Protein AF-A0A2V9L093-F1 (afdb_monomer_lite)

Sequence (331 aa):
MREWAIPETRMLVEPICGRSGERGWTVTWKGRGWFDSFAAYLELFHQALTAAEDAAMQVAPSVKYHLPTPKENFWKEDEYTFTTQALLEVWKRHRGEQVMPLEKDFSPTLAGSERAAEQAKILEWLGTVPRLVHRAAPGQVHVGLKIFNALFEDEFQLRMLDAVEAAPPGEERADFLAYANRLFDPAKQFEGKVGVAYGGPDLSGRNLAGLERFLALESDGREPGRARERLPVSATGDIHSGRIAAEYLVRGASSFQMHTIFQLPDSEFTMRAGNKTDKALHQILFHPQDGFLVWLLDLGERFGLKGAQNVAETAAWCRDQWDKIIEPLSQ

Radius of gyration: 19.97 Å; chains: 1; bounding box: 52×46×54 Å

Structure (mmCIF, N/CA/C/O backbone):
data_AF-A0A2V9L093-F1
#
_entry.id   AF-A0A2V9L093-F1
#
loop_
_atom_site.group_PDB
_atom_site.id
_atom_site.type_symbol
_atom_site.label_atom_id
_atom_site.label_alt_id
_atom_site.label_comp_id
_atom_site.label_asym_id
_atom_site.label_entity_id
_atom_site.label_seq_id
_atom_site.pdbx_PDB_ins_code
_atom_site.Cartn_x
_atom_site.Cartn_y
_atom_site.Cartn_z
_atom_site.occupancy
_atom_site.B_iso_or_equiv
_atom_site.auth_seq_id
_atom_site.auth_comp_id
_atom_site.auth_asym_id
_atom_site.auth_atom_id
_atom_site.pdbx_PDB_model_num
ATOM 1 N N . MET A 1 1 ? -19.726 11.541 9.833 1.00 40.72 1 MET A N 1
ATOM 2 C CA . MET A 1 1 ? -19.555 11.055 8.444 1.00 40.72 1 MET A CA 1
ATOM 3 C C . MET A 1 1 ? -20.313 11.876 7.388 1.00 40.72 1 MET A C 1
ATOM 5 O O . MET A 1 1 ? -19.858 11.878 6.256 1.00 40.72 1 MET A O 1
ATOM 9 N N . ARG A 1 2 ? -21.395 12.620 7.707 1.00 37.06 2 ARG A N 1
ATOM 10 C CA . ARG A 1 2 ? -22.189 13.370 6.699 1.00 37.06 2 ARG A CA 1
ATOM 11 C C . ARG A 1 2 ? -21.466 14.520 5.978 1.00 37.06 2 ARG A C 1
ATOM 13 O O . ARG A 1 2 ? -21.691 14.689 4.794 1.00 37.06 2 ARG A O 1
ATOM 20 N N . GLU A 1 3 ? -20.572 15.265 6.627 1.00 40.84 3 GLU A N 1
ATOM 21 C CA . GLU A 1 3 ? -19.832 16.364 5.957 1.00 40.84 3 GLU A CA 1
ATOM 22 C C . GLU A 1 3 ? -18.730 15.876 4.979 1.00 40.84 3 GLU A C 1
ATOM 24 O O . GLU A 1 3 ? -18.011 16.689 4.405 1.00 40.84 3 GLU A O 1
ATOM 29 N N . TRP A 1 4 ? -18.547 14.554 4.823 1.00 47.91 4 TRP A N 1
ATOM 30 C CA . TRP A 1 4 ? -17.331 13.953 4.245 1.00 47.91 4 TRP A CA 1
ATOM 31 C C . TRP A 1 4 ? -17.617 12.983 3.086 1.00 47.91 4 TRP A C 1
ATOM 33 O O . TRP A 1 4 ? -16.689 12.624 2.363 1.00 47.91 4 TRP A O 1
ATOM 43 N N . ALA A 1 5 ? -18.878 12.582 2.895 1.00 48.94 5 ALA A N 1
ATOM 44 C CA . ALA A 1 5 ? -19.343 11.795 1.757 1.00 48.94 5 ALA A CA 1
ATOM 45 C C . ALA A 1 5 ? -19.779 12.760 0.644 1.00 48.94 5 ALA A C 1
ATOM 47 O O . ALA A 1 5 ? -20.906 13.250 0.643 1.00 48.94 5 ALA A O 1
ATOM 48 N N . ILE A 1 6 ? -18.849 13.106 -0.249 1.00 51.12 6 ILE A N 1
ATOM 49 C CA . ILE A 1 6 ? -19.126 13.964 -1.408 1.00 51.12 6 ILE A CA 1
ATOM 50 C C . ILE A 1 6 ? -19.415 13.033 -2.597 1.00 51.12 6 ILE A C 1
ATOM 52 O O . ILE A 1 6 ? -18.504 12.300 -2.982 1.00 51.12 6 ILE A O 1
ATOM 56 N N . PRO A 1 7 ? -20.633 13.041 -3.178 1.00 47.97 7 PRO A N 1
ATOM 57 C CA . PRO A 1 7 ? -20.994 12.168 -4.303 1.00 47.97 7 PRO A CA 1
ATOM 58 C C . PRO A 1 7 ? -20.141 12.405 -5.554 1.00 47.97 7 PRO A C 1
ATOM 60 O O . PRO A 1 7 ? -19.910 11.501 -6.351 1.00 47.97 7 PRO A O 1
ATOM 63 N N . GLU A 1 8 ? -19.650 13.632 -5.733 1.00 50.69 8 GLU A N 1
ATOM 64 C CA . GLU A 1 8 ? -18.809 14.012 -6.865 1.00 50.69 8 GLU A CA 1
ATOM 65 C C . GLU A 1 8 ? -17.354 13.587 -6.639 1.00 50.69 8 GLU A C 1
ATOM 67 O O . GLU A 1 8 ? -16.470 14.405 -6.362 1.00 50.69 8 GLU A O 1
ATOM 72 N N . THR A 1 9 ? -17.079 12.293 -6.783 1.00 56.44 9 THR A N 1
ATOM 73 C CA . THR A 1 9 ? -15.704 11.802 -6.862 1.00 56.44 9 THR A CA 1
ATOM 74 C C . THR A 1 9 ? -15.145 12.091 -8.251 1.00 56.44 9 THR A C 1
ATOM 76 O O . THR A 1 9 ? -15.273 11.281 -9.167 1.00 56.44 9 THR A O 1
ATOM 79 N N . ARG A 1 10 ? -14.517 13.257 -8.432 1.00 65.62 10 ARG A N 1
ATOM 80 C CA . ARG A 1 10 ? -13.789 13.575 -9.668 1.00 65.62 10 ARG A CA 1
ATOM 81 C C . ARG A 1 10 ? -12.307 13.286 -9.479 1.00 65.62 10 ARG A C 1
ATOM 83 O O . ARG A 1 10 ? -11.641 13.929 -8.667 1.00 65.62 10 ARG A O 1
ATOM 90 N N . MET A 1 11 ? -11.801 12.311 -10.227 1.00 76.69 11 MET A N 1
ATOM 91 C CA . MET A 1 11 ? -10.369 12.082 -10.392 1.00 76.69 11 MET A CA 1
ATOM 92 C C . MET A 1 11 ? -9.874 12.914 -11.572 1.00 76.69 11 MET A C 1
ATOM 94 O O . MET A 1 11 ? -10.411 12.817 -12.674 1.00 76.69 11 MET A O 1
ATOM 98 N N . LEU A 1 12 ? -8.864 13.743 -11.331 1.00 85.31 12 LEU A N 1
ATOM 99 C CA . LEU A 1 12 ? -8.138 14.460 -12.366 1.00 85.31 12 LEU A CA 1
ATOM 100 C C . LEU A 1 12 ? -6.755 13.836 -12.500 1.00 85.31 12 LEU A C 1
ATOM 102 O O . LEU A 1 12 ? -5.960 13.877 -11.565 1.00 85.31 12 LEU A O 1
ATOM 106 N N . VAL A 1 13 ? -6.482 13.263 -13.664 1.00 90.25 13 VAL A N 1
ATOM 107 C CA . VAL A 1 13 ? -5.155 12.765 -14.022 1.00 90.25 13 VAL A CA 1
ATOM 108 C C . VAL A 1 13 ? -4.403 13.924 -14.660 1.00 90.25 13 VAL A C 1
ATOM 110 O O . VAL A 1 13 ? -4.832 14.435 -15.693 1.00 90.25 13 VAL A O 1
ATOM 113 N N . GLU A 1 14 ? -3.324 14.371 -14.028 1.00 92.12 14 GLU A N 1
ATOM 114 C CA . GLU A 1 14 ? -2.562 15.539 -14.471 1.00 92.12 14 GLU A CA 1
ATOM 115 C C . GLU A 1 14 ? -1.050 15.273 -14.429 1.00 92.12 14 GLU A C 1
ATOM 117 O O . GLU A 1 14 ? -0.578 14.541 -13.548 1.00 92.12 14 GLU A O 1
ATOM 122 N N . PRO A 1 15 ? -0.273 15.853 -15.362 1.00 93.69 15 PRO A N 1
ATOM 123 C CA . PRO A 1 15 ? 1.177 15.836 -15.274 1.00 93.69 15 PRO A CA 1
ATOM 124 C C . PRO A 1 15 ? 1.653 16.540 -14.001 1.00 93.69 15 PRO A C 1
ATOM 126 O O . PRO A 1 15 ? 1.097 17.558 -13.589 1.00 93.69 15 PRO A O 1
ATOM 129 N N . ILE A 1 16 ? 2.727 16.030 -13.411 1.00 93.75 16 ILE A N 1
ATOM 130 C CA . ILE A 1 16 ? 3.420 16.646 -12.280 1.00 93.75 16 ILE A CA 1
ATOM 131 C C . ILE A 1 16 ? 4.928 16.587 -12.520 1.00 93.75 16 ILE A C 1
ATOM 133 O O . ILE A 1 16 ? 5.419 15.714 -13.233 1.00 93.75 16 ILE A O 1
ATOM 137 N N . CYS A 1 17 ? 5.661 17.538 -11.951 1.00 94.31 17 CYS A N 1
ATOM 138 C CA . CYS A 1 17 ? 7.117 17.542 -11.948 1.00 94.31 17 CYS A CA 1
ATOM 139 C C . CYS A 1 17 ? 7.586 17.388 -10.502 1.00 94.31 17 CYS A C 1
ATOM 141 O O . CYS A 1 17 ? 7.146 18.157 -9.644 1.00 94.31 17 CYS A O 1
ATOM 143 N N . GLY A 1 18 ? 8.422 16.387 -10.237 1.00 91.12 18 GLY A N 1
ATOM 144 C CA . GLY A 1 18 ? 9.059 16.212 -8.939 1.00 91.12 18 GLY A CA 1
ATOM 145 C C . GLY A 1 18 ? 10.125 17.276 -8.685 1.00 91.12 18 GLY A C 1
ATOM 146 O O . GLY A 1 18 ? 10.555 17.997 -9.590 1.00 91.12 18 GLY A O 1
ATOM 147 N N . ARG A 1 19 ? 10.609 17.352 -7.446 1.00 90.31 19 ARG A N 1
ATOM 148 C CA . ARG A 1 19 ? 11.675 18.284 -7.036 1.00 90.31 19 ARG A CA 1
ATOM 149 C C . ARG A 1 19 ? 12.996 18.037 -7.765 1.00 90.31 19 ARG A C 1
ATOM 151 O O . ARG A 1 19 ? 13.775 18.969 -7.930 1.00 90.31 19 ARG A O 1
ATOM 158 N N . SER A 1 20 ? 13.231 16.804 -8.214 1.00 89.06 20 SER A N 1
ATOM 159 C CA . SER A 1 20 ? 14.382 16.413 -9.038 1.00 89.06 20 SER A CA 1
ATOM 160 C C . SER A 1 20 ? 14.289 16.892 -10.495 1.00 89.06 20 SER A C 1
ATOM 162 O O . SER A 1 20 ? 15.254 16.756 -11.242 1.00 89.06 20 SER A O 1
ATOM 164 N N . GLY A 1 21 ? 13.141 17.433 -10.920 1.00 92.38 21 GLY A N 1
ATOM 165 C CA . GLY A 1 21 ? 12.847 17.740 -12.322 1.00 92.38 21 GLY A CA 1
ATOM 166 C C . GLY A 1 21 ? 12.269 16.558 -13.109 1.00 92.38 21 GLY A C 1
ATOM 167 O O . GLY A 1 21 ? 11.930 16.714 -14.284 1.00 92.38 21 GLY A O 1
ATOM 168 N N . GLU A 1 22 ? 12.130 15.387 -12.482 1.00 93.69 22 GLU A N 1
ATOM 169 C CA . GLU A 1 22 ? 11.504 14.223 -13.102 1.00 93.69 22 GLU A CA 1
ATOM 170 C C . GLU A 1 22 ? 10.020 14.486 -13.374 1.00 93.69 22 GLU A C 1
ATOM 172 O O . GLU A 1 22 ? 9.266 14.934 -12.506 1.00 93.69 22 GLU A O 1
ATOM 177 N N . ARG A 1 23 ? 9.590 14.208 -14.605 1.00 94.69 23 ARG A N 1
ATOM 178 C CA . ARG A 1 23 ? 8.191 14.341 -15.011 1.00 94.69 23 ARG A CA 1
ATOM 179 C C . ARG A 1 23 ? 7.458 13.041 -14.728 1.00 94.69 23 ARG A C 1
ATOM 181 O O . ARG A 1 23 ? 7.928 11.976 -15.100 1.00 94.69 23 ARG A O 1
ATOM 188 N N . GLY A 1 24 ? 6.261 13.149 -14.172 1.00 94.81 24 GLY A N 1
ATOM 189 C CA . GLY A 1 24 ? 5.371 12.015 -13.981 1.00 94.81 24 GLY A CA 1
ATOM 190 C C . GLY A 1 24 ? 3.913 12.438 -14.001 1.00 94.81 24 GLY A C 1
ATOM 191 O O . GLY A 1 24 ? 3.549 13.487 -14.539 1.00 94.81 24 GLY A O 1
ATOM 192 N N . TRP A 1 25 ? 3.074 11.614 -13.385 1.00 95.19 25 TRP A N 1
ATOM 193 C CA . TRP A 1 25 ? 1.634 11.819 -13.336 1.00 95.19 25 TRP A CA 1
ATOM 194 C C . TRP A 1 25 ? 1.130 11.737 -11.900 1.00 95.19 25 TRP A C 1
ATOM 196 O O . TRP A 1 25 ? 1.600 10.944 -11.087 1.00 95.19 25 TRP A O 1
ATOM 206 N N . THR A 1 26 ? 0.114 12.529 -11.586 1.00 92.62 26 THR A N 1
ATOM 207 C CA . THR A 1 26 ? -0.640 12.401 -10.342 1.00 92.62 26 THR A CA 1
ATOM 208 C C . THR A 1 26 ? -2.121 12.299 -10.659 1.00 92.62 26 THR A C 1
ATOM 210 O O . THR A 1 26 ? -2.612 12.860 -11.635 1.00 92.62 26 THR A O 1
ATOM 213 N N . VAL A 1 27 ? -2.851 11.583 -9.809 1.00 88.44 27 VAL A N 1
ATOM 214 C CA . VAL A 1 27 ? -4.312 11.647 -9.813 1.00 88.44 27 VAL A CA 1
ATOM 215 C C . VAL A 1 27 ? -4.737 12.548 -8.668 1.00 88.44 27 VAL A C 1
ATOM 217 O O . VAL A 1 27 ? -4.791 12.096 -7.527 1.00 88.44 27 VAL A O 1
ATOM 220 N N . THR A 1 28 ? -5.006 13.816 -8.939 1.00 78.56 28 THR A N 1
ATOM 221 C CA . THR A 1 28 ? -5.588 14.712 -7.940 1.00 78.56 28 THR A CA 1
ATOM 222 C C . THR A 1 28 ? -7.062 14.366 -7.773 1.00 78.56 28 THR A C 1
ATOM 224 O O . THR A 1 28 ? -7.771 14.109 -8.747 1.00 78.56 28 THR A O 1
ATOM 227 N N . TRP A 1 29 ? -7.526 14.298 -6.528 1.00 71.12 29 TRP A N 1
ATOM 228 C CA . TRP A 1 29 ? -8.843 13.758 -6.236 1.00 71.12 29 TRP A CA 1
ATOM 229 C C . TRP A 1 29 ? -9.697 14.675 -5.367 1.00 71.12 29 TRP A C 1
ATOM 231 O O . TRP A 1 29 ? -9.214 15.248 -4.389 1.00 71.12 29 TRP A O 1
ATOM 241 N N . LYS A 1 30 ? -10.984 14.770 -5.718 1.00 63.81 30 LYS A N 1
ATOM 242 C CA . LYS A 1 30 ? -12.036 15.417 -4.931 1.00 63.81 30 LYS A CA 1
ATOM 243 C C . LYS A 1 30 ? -12.877 14.357 -4.215 1.00 63.81 30 LYS A C 1
ATOM 245 O O . LYS A 1 30 ? -13.448 13.493 -4.870 1.00 63.81 30 LYS A O 1
ATOM 250 N N . GLY A 1 31 ? -12.975 14.454 -2.887 1.00 56.12 31 GLY A N 1
ATOM 251 C CA . GLY A 1 31 ? -13.710 13.506 -2.032 1.00 56.12 31 GLY A CA 1
ATOM 252 C C . GLY A 1 31 ? -12.804 12.691 -1.095 1.00 56.12 31 GLY A C 1
ATOM 253 O O . GLY A 1 31 ? -11.588 12.880 -1.073 1.00 56.12 31 GLY A O 1
ATOM 254 N N . ARG A 1 32 ? -13.394 11.812 -0.268 1.00 57.69 32 ARG A N 1
ATOM 255 C CA . ARG A 1 32 ? -12.675 10.805 0.548 1.00 57.69 32 ARG A CA 1
ATOM 256 C C . ARG A 1 32 ? -13.253 9.406 0.293 1.00 57.69 32 ARG A C 1
ATOM 258 O O . ARG A 1 32 ? -14.461 9.268 0.243 1.00 57.69 32 ARG A O 1
ATOM 265 N N . GLY A 1 33 ? -12.362 8.421 0.083 1.00 66.00 33 GLY A N 1
ATOM 266 C CA . GLY A 1 33 ? -12.571 7.145 -0.651 1.00 66.00 33 GLY A CA 1
ATOM 267 C C . GLY A 1 33 ? -13.965 6.848 -1.240 1.00 66.00 33 GLY A C 1
ATOM 268 O O . GLY A 1 33 ? -14.400 7.387 -2.256 1.00 66.00 33 GLY A O 1
ATOM 269 N N . TRP A 1 34 ? -14.617 5.902 -0.588 1.00 79.19 34 TRP A N 1
ATOM 270 C CA . TRP A 1 34 ? -15.973 5.465 -0.858 1.00 79.19 34 TRP A CA 1
ATOM 271 C C . TRP A 1 34 ? -16.984 6.493 -0.334 1.00 79.19 34 TRP A C 1
ATOM 273 O O . TRP A 1 34 ? -16.882 6.913 0.820 1.00 79.19 34 TRP A O 1
ATOM 283 N N . PHE A 1 35 ? -17.948 6.897 -1.166 1.00 75.25 35 PHE A N 1
ATOM 284 C CA . PHE A 1 35 ? -18.972 7.884 -0.792 1.00 75.25 35 PHE A CA 1
ATOM 285 C C . PHE A 1 35 ? -20.345 7.268 -0.486 1.00 75.25 35 PHE A C 1
ATOM 287 O O . PHE A 1 35 ? -21.199 7.956 0.074 1.00 75.25 35 PHE A O 1
ATOM 294 N N . ASP A 1 36 ? -20.571 6.006 -0.858 1.00 84.50 36 ASP A N 1
ATOM 295 C CA . ASP A 1 36 ? -21.849 5.320 -0.659 1.00 84.50 36 ASP A CA 1
ATOM 296 C C . ASP A 1 36 ? -21.950 4.719 0.762 1.00 84.50 36 ASP A C 1
ATOM 298 O O . ASP A 1 36 ? -21.060 4.838 1.609 1.00 84.50 36 ASP A O 1
ATOM 302 N N . SER A 1 37 ? -23.065 4.057 1.043 1.00 91.56 37 SER A N 1
ATOM 303 C CA . SER A 1 37 ? -23.323 3.309 2.263 1.00 91.56 37 SER A CA 1
ATOM 304 C C . SER A 1 37 ? -22.353 2.140 2.453 1.00 91.56 37 SER A C 1
ATOM 306 O O . SER A 1 37 ? -21.786 1.590 1.507 1.00 91.56 37 SER A O 1
ATOM 308 N N . PHE A 1 38 ? -22.206 1.704 3.704 1.00 93.56 38 PHE A N 1
ATOM 309 C CA . PHE A 1 38 ? -21.439 0.500 4.016 1.00 93.56 38 PHE A CA 1
ATOM 310 C C . PHE A 1 38 ? -22.060 -0.761 3.393 1.00 93.56 38 PHE A C 1
ATOM 312 O O . PHE A 1 38 ? -21.331 -1.617 2.912 1.00 93.56 38 PHE A O 1
ATOM 319 N N . ALA A 1 39 ? -23.393 -0.849 3.312 1.00 96.62 39 ALA A N 1
ATOM 320 C CA . ALA A 1 39 ? -24.072 -1.961 2.642 1.00 96.62 39 ALA A CA 1
ATOM 321 C C . ALA A 1 39 ? -23.696 -2.055 1.153 1.00 96.62 39 ALA A C 1
ATOM 323 O O . ALA A 1 39 ? -23.402 -3.140 0.663 1.00 96.62 39 ALA A O 1
ATOM 324 N N . ALA A 1 40 ? -23.625 -0.917 0.457 1.00 96.25 40 ALA A N 1
ATOM 325 C CA . ALA A 1 40 ? -23.157 -0.879 -0.925 1.00 96.25 40 ALA A CA 1
ATOM 326 C C . ALA A 1 40 ? -21.667 -1.263 -1.046 1.00 96.25 40 ALA A C 1
ATOM 328 O O . ALA A 1 40 ? -21.274 -1.876 -2.033 1.00 96.25 40 ALA A O 1
ATOM 329 N N . TYR A 1 41 ? -20.837 -0.963 -0.038 1.00 96.38 41 TYR A N 1
ATOM 330 C CA . TYR A 1 41 ? -19.439 -1.415 -0.012 1.00 96.38 41 TYR A CA 1
ATOM 331 C C . TYR A 1 41 ? -19.318 -2.934 0.178 1.00 96.38 41 TYR A C 1
ATOM 333 O O . TYR A 1 41 ? -18.485 -3.566 -0.463 1.00 96.38 41 TYR A O 1
ATOM 341 N N . LEU A 1 42 ? -20.161 -3.533 1.028 1.00 98.38 42 LEU A N 1
ATOM 342 C CA . LEU A 1 42 ? -20.234 -4.990 1.188 1.00 98.38 42 LEU A CA 1
ATOM 343 C C 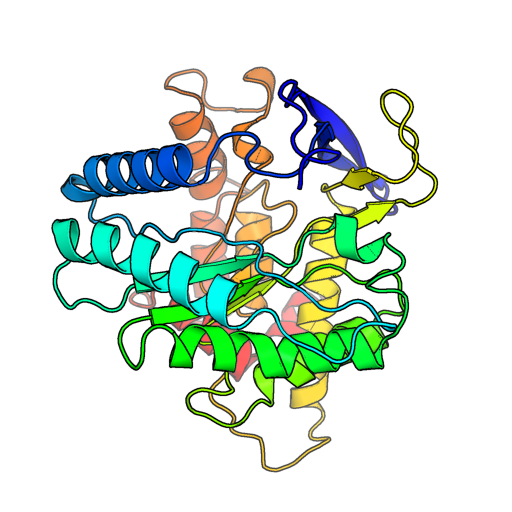. LEU A 1 42 ? -20.662 -5.675 -0.115 1.00 98.38 42 LEU A C 1
ATOM 345 O O . LEU A 1 42 ? -20.103 -6.708 -0.472 1.00 98.38 42 LEU A O 1
ATOM 349 N N . GLU A 1 43 ? -21.603 -5.074 -0.843 1.00 98.38 43 GLU A N 1
ATOM 350 C CA . GLU A 1 43 ? -22.016 -5.551 -2.164 1.00 98.38 43 GLU A CA 1
ATOM 351 C C . GLU A 1 43 ? -20.886 -5.423 -3.196 1.00 98.38 43 GLU A C 1
ATOM 353 O O . GLU A 1 43 ? -20.606 -6.372 -3.923 1.00 98.38 43 GLU A O 1
ATOM 358 N N . LEU A 1 44 ? -20.159 -4.301 -3.217 1.00 97.44 44 LEU A N 1
ATOM 359 C CA . LEU A 1 44 ? -18.960 -4.167 -4.049 1.00 97.44 44 LEU A CA 1
ATOM 360 C C . LEU A 1 44 ? -17.923 -5.248 -3.714 1.00 97.44 44 LEU A C 1
ATOM 362 O O . LEU A 1 44 ? -17.317 -5.821 -4.618 1.00 97.44 44 LEU A O 1
ATOM 366 N N . PHE A 1 45 ? -17.714 -5.540 -2.429 1.00 98.12 45 PHE A N 1
ATOM 367 C CA . PHE A 1 45 ? -16.781 -6.579 -2.003 1.00 98.12 45 PHE A CA 1
ATOM 368 C C . PHE A 1 45 ? -17.234 -7.976 -2.454 1.00 98.12 45 PHE A C 1
ATOM 370 O O . PHE A 1 45 ? -16.419 -8.733 -2.978 1.00 98.12 45 PHE A O 1
ATOM 377 N N . HIS A 1 46 ? -18.528 -8.287 -2.342 1.00 98.44 46 HIS A N 1
ATOM 378 C CA . HIS A 1 46 ? -19.130 -9.508 -2.888 1.00 98.44 46 HIS A CA 1
ATOM 379 C C . HIS A 1 46 ? -18.901 -9.637 -4.405 1.00 98.44 46 HIS A C 1
ATOM 381 O O . HIS A 1 46 ? -18.427 -10.671 -4.886 1.00 98.44 46 HIS A O 1
ATOM 387 N N . GLN A 1 47 ? -19.169 -8.572 -5.164 1.00 98.31 47 GLN A N 1
ATOM 388 C CA . GLN A 1 47 ? -18.969 -8.551 -6.616 1.00 98.31 47 GLN A CA 1
ATOM 389 C C . GLN A 1 47 ? -17.494 -8.710 -6.997 1.00 98.31 47 GLN A C 1
ATOM 391 O O . GLN A 1 47 ? -17.172 -9.455 -7.922 1.00 98.31 47 GLN A O 1
ATOM 396 N N . ALA A 1 48 ? -16.591 -8.053 -6.266 1.00 97.50 48 ALA A N 1
ATOM 397 C CA . ALA A 1 48 ? -15.154 -8.167 -6.482 1.00 97.50 48 ALA A CA 1
ATOM 398 C C . ALA A 1 48 ? -14.645 -9.590 -6.212 1.00 97.50 48 ALA A C 1
ATOM 400 O O . ALA A 1 48 ? -13.856 -10.107 -7.000 1.00 97.50 48 ALA A O 1
ATOM 401 N N . LEU A 1 49 ? -15.112 -10.237 -5.137 1.00 97.94 49 LEU A N 1
ATOM 402 C CA . LEU A 1 49 ? -14.782 -11.633 -4.843 1.00 97.94 49 LEU A CA 1
ATOM 403 C C . LEU A 1 49 ? -15.283 -12.566 -5.944 1.00 97.94 49 LEU A C 1
ATOM 405 O O . LEU A 1 49 ? -14.496 -13.366 -6.438 1.00 97.94 49 LEU A O 1
ATOM 409 N N . THR A 1 50 ? -16.535 -12.399 -6.378 1.00 97.62 50 THR A N 1
ATOM 410 C CA . THR A 1 50 ? -17.137 -13.183 -7.469 1.00 97.62 50 THR A CA 1
ATOM 411 C C . THR A 1 50 ? -16.319 -13.062 -8.757 1.00 97.62 50 THR A C 1
ATOM 413 O O . THR A 1 50 ? -15.956 -14.063 -9.365 1.00 97.62 50 THR A O 1
ATOM 416 N N . ALA A 1 51 ? -15.955 -11.838 -9.153 1.00 96.12 51 ALA A N 1
ATOM 417 C CA . ALA A 1 51 ? -15.157 -11.596 -10.356 1.00 96.12 51 ALA A CA 1
ATOM 418 C C . ALA A 1 51 ? -13.722 -12.155 -10.266 1.00 96.12 51 ALA A C 1
ATOM 420 O O . ALA A 1 51 ? -13.069 -12.357 -11.288 1.00 96.12 51 ALA A O 1
ATOM 421 N N . ALA A 1 52 ? -13.219 -12.384 -9.052 1.00 95.75 52 ALA A N 1
ATOM 422 C CA . ALA A 1 52 ? -11.872 -12.868 -8.783 1.00 95.75 52 ALA A CA 1
ATOM 423 C C . ALA A 1 52 ? -11.774 -14.400 -8.646 1.00 95.75 52 ALA A C 1
ATOM 425 O O . ALA A 1 52 ? -10.665 -14.919 -8.493 1.00 95.75 52 ALA A O 1
ATOM 426 N N . GLU A 1 53 ? -12.895 -15.131 -8.662 1.00 92.00 53 GLU A N 1
ATOM 427 C CA . GLU A 1 53 ? -12.921 -16.585 -8.449 1.00 92.00 53 GLU A CA 1
ATOM 428 C C . GLU A 1 53 ? -12.159 -17.348 -9.533 1.00 92.00 53 GLU A C 1
ATOM 430 O O . GLU A 1 53 ? -11.204 -18.054 -9.205 1.00 92.00 53 GLU A O 1
ATOM 435 N N . ASP A 1 54 ? -12.511 -17.139 -10.805 1.00 92.12 54 ASP A N 1
ATOM 436 C CA . ASP A 1 54 ? -11.921 -17.858 -11.945 1.00 92.12 54 ASP A CA 1
ATOM 437 C C . ASP A 1 54 ? -10.412 -17.616 -12.087 1.00 92.12 54 ASP A C 1
ATOM 439 O O . ASP A 1 54 ? -9.665 -18.485 -12.537 1.00 92.12 54 ASP A O 1
ATOM 443 N N . ALA A 1 55 ? -9.952 -16.431 -11.681 1.00 91.44 55 ALA A N 1
ATOM 444 C CA . ALA A 1 55 ? -8.547 -16.041 -11.734 1.00 91.44 55 ALA A CA 1
ATOM 445 C C . ALA A 1 55 ? -7.758 -16.430 -10.471 1.00 91.44 55 ALA A C 1
ATOM 447 O O . ALA A 1 55 ? -6.569 -16.123 -10.393 1.00 91.44 55 ALA A O 1
ATOM 448 N N . ALA A 1 56 ? -8.409 -17.039 -9.469 1.00 90.12 56 ALA A N 1
ATOM 449 C CA . ALA A 1 56 ? -7.849 -17.261 -8.133 1.00 90.12 56 ALA A CA 1
ATOM 450 C C . ALA A 1 56 ? -7.182 -15.994 -7.550 1.00 90.12 56 ALA A C 1
ATOM 452 O O . ALA A 1 56 ? -6.162 -16.059 -6.863 1.00 90.12 56 ALA A O 1
ATOM 453 N N . MET A 1 57 ? -7.748 -14.821 -7.849 1.00 93.06 57 MET A N 1
ATOM 454 C CA . MET A 1 57 ? -7.166 -13.537 -7.476 1.00 93.06 57 MET A CA 1
ATOM 455 C C . MET A 1 57 ? -7.528 -13.192 -6.028 1.00 93.06 57 MET A C 1
ATOM 457 O O . MET A 1 57 ? -8.687 -13.275 -5.607 1.00 93.06 57 MET A O 1
ATOM 461 N N . GLN A 1 58 ? -6.523 -12.780 -5.255 1.00 92.94 58 GLN A N 1
ATOM 462 C CA . GLN A 1 58 ? -6.723 -12.301 -3.893 1.00 92.94 58 GLN A CA 1
ATOM 463 C C . GLN A 1 58 ? -7.433 -10.941 -3.916 1.00 92.94 58 GLN A C 1
ATOM 465 O O . GLN A 1 58 ? -7.019 -10.026 -4.626 1.00 92.94 58 GLN A O 1
ATOM 470 N N . VAL A 1 59 ? -8.472 -10.789 -3.094 1.00 96.56 59 VAL A N 1
ATOM 471 C CA . VAL A 1 59 ? -9.179 -9.518 -2.888 1.00 96.56 59 VAL A CA 1
ATOM 472 C C . VAL A 1 59 ? -9.111 -9.177 -1.405 1.00 96.56 59 VAL A C 1
ATOM 474 O O . VAL A 1 59 ? -9.390 -10.033 -0.568 1.00 96.56 59 VAL A O 1
ATOM 477 N N . ALA A 1 60 ? -8.743 -7.938 -1.083 1.00 96.81 60 ALA A N 1
ATOM 478 C CA . ALA A 1 60 ? -8.714 -7.425 0.282 1.00 96.81 60 ALA A CA 1
ATOM 479 C C . ALA A 1 60 ? -9.561 -6.142 0.368 1.00 96.81 60 ALA A C 1
ATOM 481 O O . ALA A 1 60 ? -9.338 -5.223 -0.427 1.00 96.81 60 ALA A O 1
ATOM 482 N N . PRO A 1 61 ? -10.521 -6.035 1.304 1.00 97.25 61 PRO A N 1
ATOM 483 C CA . PRO A 1 61 ? -11.207 -4.782 1.563 1.00 97.25 61 PRO A CA 1
ATOM 484 C C . PRO A 1 61 ? -10.257 -3.799 2.260 1.00 97.25 61 PRO A C 1
ATOM 486 O O . PRO A 1 61 ? -9.528 -4.167 3.182 1.00 97.25 61 PRO A O 1
ATOM 489 N N . SER A 1 62 ? -10.301 -2.532 1.843 1.00 95.44 62 SER A N 1
ATOM 490 C CA . SER A 1 62 ? -9.572 -1.431 2.483 1.00 95.44 62 SER A CA 1
ATOM 491 C C . SER A 1 62 ? -10.519 -0.594 3.352 1.00 95.44 62 SER A C 1
ATOM 493 O O . SER A 1 62 ? -11.557 -0.133 2.877 1.00 95.44 62 SER A O 1
ATOM 495 N N . VAL A 1 63 ? -10.210 -0.426 4.640 1.00 95.31 63 VAL A N 1
ATOM 496 C CA . VAL A 1 63 ? -11.139 0.110 5.649 1.00 95.31 63 VAL A CA 1
ATOM 497 C C . VAL A 1 63 ? -10.531 1.284 6.412 1.00 95.31 63 VAL A C 1
ATOM 499 O O . VAL A 1 63 ? -9.376 1.258 6.842 1.00 95.31 63 VAL A O 1
ATOM 502 N N . LYS A 1 64 ? -11.343 2.323 6.639 1.00 92.31 64 LYS A N 1
ATOM 503 C CA . LYS A 1 64 ? -11.007 3.478 7.485 1.00 92.31 64 LYS A CA 1
ATOM 504 C C . LYS A 1 64 ? -11.802 3.438 8.782 1.00 92.31 64 LYS A C 1
ATOM 506 O O . LYS A 1 64 ? -12.835 4.090 8.889 1.00 92.31 64 LYS A O 1
ATOM 511 N N . TYR A 1 65 ? -11.293 2.698 9.757 1.00 92.62 65 TYR A N 1
ATOM 512 C CA . TYR A 1 65 ? -11.862 2.677 11.101 1.00 92.62 65 TYR A CA 1
ATOM 513 C C . TYR A 1 65 ? -11.662 4.003 11.842 1.00 92.62 65 TYR A C 1
ATOM 515 O O . TYR A 1 65 ? -10.764 4.797 11.532 1.00 92.62 65 TYR A O 1
ATOM 523 N N . HIS A 1 66 ? -12.465 4.199 12.884 1.00 92.06 66 HIS A N 1
ATOM 524 C CA . HIS A 1 66 ? -12.292 5.243 13.878 1.00 92.06 66 HIS A CA 1
ATOM 525 C C . HIS A 1 66 ? -10.851 5.340 14.399 1.00 92.06 66 HIS A C 1
ATOM 527 O O . HIS A 1 66 ? -10.307 4.394 14.968 1.00 92.06 66 HIS A O 1
ATOM 533 N N . LEU A 1 67 ? -10.281 6.538 14.294 1.00 92.75 67 LEU A N 1
ATOM 534 C CA . LEU A 1 67 ? -9.033 6.925 14.944 1.00 92.75 67 LEU A CA 1
ATOM 535 C C . LEU A 1 67 ? -9.313 8.091 15.901 1.00 92.75 67 LEU A C 1
ATOM 537 O O . LEU A 1 67 ? -9.786 9.129 15.411 1.00 92.75 67 LEU A O 1
ATOM 541 N N . PRO A 1 68 ? -9.028 7.949 17.211 1.00 89.88 68 PRO A N 1
ATOM 542 C CA . PRO A 1 68 ? -9.254 9.017 18.175 1.00 89.88 68 PRO A CA 1
ATOM 543 C C . PRO A 1 68 ? -8.353 10.212 17.875 1.00 89.88 68 PRO A C 1
ATOM 545 O O . PRO A 1 68 ? -7.162 10.055 17.607 1.00 89.88 68 PRO A O 1
ATOM 548 N N . THR A 1 69 ? -8.913 11.415 17.932 1.00 87.88 69 THR A N 1
ATOM 549 C CA . THR A 1 69 ? -8.149 12.668 17.933 1.00 87.88 69 THR A CA 1
ATOM 550 C C . THR A 1 69 ? -7.279 12.778 19.194 1.00 87.88 69 THR A C 1
ATOM 552 O O . THR A 1 69 ? -7.527 12.069 20.171 1.00 87.88 69 THR A O 1
ATOM 555 N N . PRO A 1 70 ? -6.299 13.698 19.248 1.00 85.06 70 PRO A N 1
ATOM 556 C CA . PRO A 1 70 ? -5.541 13.953 20.476 1.00 85.06 70 PRO A CA 1
ATOM 557 C C . PRO A 1 70 ? -6.396 14.280 21.709 1.00 85.06 70 PRO A C 1
ATOM 559 O O . PRO A 1 70 ? -5.999 13.999 22.835 1.00 85.06 70 PRO A O 1
ATOM 562 N N . LYS A 1 71 ? -7.600 14.828 21.499 1.00 86.38 71 LYS A N 1
ATOM 563 C CA . LYS A 1 71 ? -8.551 15.179 22.565 1.00 86.38 71 LYS A CA 1
ATOM 564 C C . LYS A 1 71 ? -9.490 14.029 22.948 1.00 86.38 71 LYS A C 1
ATOM 566 O O . LYS A 1 71 ? -10.189 14.134 23.951 1.00 86.38 71 LYS A O 1
ATOM 571 N N . GLU A 1 72 ? -9.546 12.962 22.153 1.00 88.31 72 GLU A N 1
ATOM 572 C CA . GLU A 1 72 ? -10.368 11.783 22.424 1.00 88.31 72 GLU A CA 1
ATOM 573 C C . GLU A 1 72 ? -9.541 10.728 23.169 1.00 88.31 72 GLU A C 1
ATOM 575 O O . GLU A 1 72 ? -8.440 10.356 22.759 1.00 88.31 72 GLU A O 1
ATOM 580 N N . ASN A 1 73 ? -10.099 10.219 24.265 1.00 87.69 73 ASN A N 1
ATOM 581 C CA . ASN A 1 73 ? -9.491 9.196 25.117 1.00 87.69 73 ASN A CA 1
ATOM 582 C C . ASN A 1 73 ? -10.188 7.828 25.006 1.00 87.69 73 ASN A C 1
ATOM 584 O O . ASN A 1 73 ? -9.962 6.962 25.848 1.00 87.69 73 ASN A O 1
ATOM 588 N N . PHE A 1 74 ? -11.046 7.634 24.001 1.00 92.50 74 PHE A N 1
ATOM 589 C CA . PHE A 1 74 ? -11.796 6.397 23.798 1.00 92.50 74 PHE A CA 1
ATOM 590 C C . PHE A 1 74 ? -11.678 5.893 22.358 1.00 92.50 74 PHE A C 1
ATOM 592 O O . PHE A 1 74 ? -11.477 6.661 21.415 1.00 92.50 74 PHE A O 1
ATOM 599 N N . TRP A 1 75 ? -11.860 4.585 22.193 1.00 95.62 75 TRP A N 1
ATOM 600 C CA . TRP A 1 75 ? -11.939 3.911 20.903 1.00 95.62 75 TRP A CA 1
ATOM 601 C C . TRP A 1 75 ? -13.379 3.468 20.648 1.00 95.62 75 TRP A C 1
ATOM 603 O O . TRP A 1 75 ? -14.060 2.996 21.554 1.00 95.62 75 TRP A O 1
ATOM 613 N N . LYS A 1 76 ? -13.864 3.608 19.411 1.00 96.19 76 LYS A N 1
ATOM 614 C CA . LYS A 1 76 ? -15.169 3.067 19.008 1.00 96.19 76 LYS A CA 1
ATOM 615 C C . LYS A 1 76 ? -15.048 1.584 18.669 1.00 96.19 76 LYS A C 1
ATOM 617 O O . LYS A 1 76 ? -15.148 1.212 17.508 1.00 96.19 76 LYS A O 1
ATOM 622 N N . GLU A 1 77 ? -14.784 0.748 19.664 1.00 97.38 77 GLU A N 1
ATOM 623 C CA . GLU A 1 77 ? -14.531 -0.691 19.471 1.00 97.38 77 GLU A CA 1
ATOM 624 C C . GLU A 1 77 ? -15.699 -1.421 18.781 1.00 97.38 77 GLU A C 1
ATOM 626 O O . GLU A 1 77 ? -15.475 -2.298 17.945 1.00 97.38 77 GLU A O 1
ATOM 631 N N . ASP A 1 78 ? -16.939 -0.986 19.021 1.00 97.75 78 ASP A N 1
ATOM 632 C CA . ASP A 1 78 ? -18.124 -1.506 18.326 1.00 97.75 78 ASP A CA 1
ATOM 633 C C . ASP A 1 78 ? -18.052 -1.291 16.805 1.00 97.75 78 ASP A C 1
ATOM 635 O O . ASP A 1 78 ? -18.493 -2.143 16.038 1.00 97.75 78 ASP A O 1
ATOM 639 N N . GLU A 1 79 ? -17.457 -0.183 16.345 1.00 97.00 79 GLU A N 1
ATOM 640 C CA . GLU A 1 79 ? -17.258 0.092 14.916 1.00 97.00 79 GLU A CA 1
ATOM 641 C C . GLU A 1 79 ? -16.265 -0.902 14.299 1.00 97.00 79 GLU A C 1
ATOM 643 O O . GLU A 1 79 ? -16.487 -1.382 13.185 1.00 97.00 79 GLU A O 1
ATOM 648 N N . TYR A 1 80 ? -15.200 -1.248 15.032 1.00 98.19 80 TYR A N 1
ATOM 649 C CA . TYR A 1 80 ? -14.225 -2.258 14.611 1.00 98.19 80 TYR A CA 1
ATOM 650 C C . TYR A 1 80 ? -14.871 -3.637 14.521 1.00 98.19 80 TYR A C 1
ATOM 652 O O . TYR A 1 80 ? -14.725 -4.314 13.501 1.00 98.19 80 TYR A O 1
ATOM 660 N N . THR A 1 81 ? -15.628 -4.013 15.553 1.00 98.56 81 THR A N 1
ATOM 661 C CA . THR A 1 81 ? -16.340 -5.293 15.630 1.00 98.56 81 THR A CA 1
ATOM 662 C C . THR A 1 81 ? -17.346 -5.427 14.495 1.00 98.56 81 THR A C 1
ATOM 664 O O . THR A 1 81 ? -17.230 -6.329 13.668 1.00 98.56 81 THR A O 1
ATOM 667 N N . PHE A 1 82 ? -18.275 -4.475 14.392 1.00 98.50 82 PHE A N 1
ATOM 668 C CA . PHE A 1 82 ? -19.336 -4.490 13.391 1.00 98.50 82 PHE A CA 1
ATOM 669 C C . PHE A 1 82 ? -18.789 -4.533 11.959 1.00 98.50 82 PHE A C 1
ATOM 671 O O . PHE A 1 82 ? -19.211 -5.363 11.155 1.00 98.50 82 PHE A O 1
ATOM 678 N N . THR A 1 83 ? -17.828 -3.662 11.638 1.00 98.38 83 THR A N 1
ATOM 679 C CA . THR A 1 83 ? -17.302 -3.542 10.270 1.00 98.38 83 THR A CA 1
ATOM 680 C C . THR A 1 83 ? -16.526 -4.791 9.856 1.00 98.38 83 THR A C 1
ATOM 682 O O . THR A 1 83 ? -16.728 -5.307 8.757 1.00 98.38 83 THR A O 1
ATOM 685 N N . THR A 1 84 ? -15.660 -5.300 10.736 1.00 98.62 84 THR A N 1
ATOM 686 C CA . THR A 1 84 ? -14.809 -6.463 10.438 1.00 98.62 84 THR A CA 1
ATOM 687 C C . THR A 1 84 ? -15.640 -7.735 10.314 1.00 98.62 84 THR A C 1
ATOM 689 O O . THR A 1 84 ? -15.452 -8.488 9.363 1.00 98.62 84 THR A O 1
ATOM 692 N N . GLN A 1 85 ? -16.603 -7.949 11.218 1.00 98.69 85 GLN A N 1
ATOM 693 C CA . GLN A 1 85 ? -17.490 -9.111 11.158 1.00 98.69 85 GLN A CA 1
ATOM 694 C C . GLN A 1 85 ? -18.373 -9.081 9.910 1.00 98.69 85 GLN A C 1
ATOM 696 O O . GLN A 1 85 ? -18.489 -10.090 9.226 1.00 98.69 85 GLN A O 1
ATOM 701 N N . ALA A 1 86 ? -18.930 -7.923 9.543 1.00 98.75 86 ALA A N 1
ATOM 702 C CA . ALA A 1 86 ? -19.743 -7.811 8.334 1.00 98.75 86 ALA A CA 1
ATOM 703 C C . ALA A 1 86 ? -18.949 -8.119 7.049 1.00 98.75 86 ALA A C 1
ATOM 705 O O . ALA A 1 86 ? -19.470 -8.780 6.152 1.00 98.75 86 ALA A O 1
ATOM 706 N N . LEU A 1 87 ? -17.687 -7.680 6.962 1.00 98.75 87 LEU A N 1
ATOM 707 C CA . LEU A 1 87 ? -16.794 -8.038 5.852 1.00 98.75 87 LEU A CA 1
ATOM 708 C C . LEU A 1 87 ? -16.462 -9.535 5.855 1.00 98.75 87 LEU A C 1
ATOM 710 O O . LEU A 1 87 ? -16.520 -10.177 4.806 1.00 98.75 87 LEU A O 1
ATOM 714 N N . LEU A 1 88 ? -16.169 -10.100 7.028 1.00 98.62 88 LEU A N 1
ATOM 715 C CA . LEU A 1 88 ? -15.860 -11.519 7.178 1.00 98.62 88 LEU A CA 1
ATOM 716 C C . LEU A 1 88 ? -17.037 -12.413 6.759 1.00 98.62 88 LEU A C 1
ATOM 718 O O . LEU A 1 88 ? -16.826 -13.430 6.106 1.00 98.62 88 LEU A O 1
ATOM 722 N N . GLU A 1 89 ? -18.274 -12.021 7.062 1.00 98.62 89 GLU A N 1
ATOM 723 C CA . GLU A 1 89 ? -19.469 -12.752 6.623 1.00 98.62 89 GLU A CA 1
ATOM 724 C C . GLU A 1 89 ? -19.609 -12.799 5.097 1.00 98.62 89 GLU A C 1
ATOM 726 O O . GLU A 1 89 ? -20.058 -13.804 4.547 1.00 98.62 89 GLU A O 1
ATOM 731 N N . VAL A 1 90 ? -19.209 -11.739 4.388 1.00 98.62 90 VAL A N 1
ATOM 732 C CA . VAL A 1 90 ? -19.144 -11.762 2.919 1.00 98.62 90 VAL A CA 1
ATOM 733 C C . VAL A 1 90 ? -18.019 -12.691 2.464 1.00 98.62 90 VAL A C 1
ATOM 735 O O . VAL A 1 90 ? -18.246 -13.559 1.625 1.00 98.62 90 VAL A O 1
ATOM 738 N N . TRP A 1 91 ? -16.829 -12.564 3.053 1.00 98.50 91 TRP A N 1
ATOM 739 C CA . TRP A 1 91 ? -15.664 -13.384 2.720 1.00 98.50 91 TRP A CA 1
ATOM 740 C C . TRP A 1 91 ? -15.933 -14.889 2.857 1.00 98.50 91 TRP A C 1
ATOM 742 O O . TRP A 1 91 ? -15.660 -15.653 1.927 1.00 98.50 91 TRP A O 1
ATOM 752 N N . LYS A 1 92 ? -16.544 -15.314 3.968 1.00 98.06 92 LYS A N 1
ATOM 753 C CA . LYS A 1 92 ? -16.858 -16.723 4.248 1.00 98.06 92 LYS A CA 1
ATOM 754 C C . LYS A 1 92 ? -17.752 -17.367 3.194 1.00 98.06 92 LYS A C 1
ATOM 756 O O . LYS A 1 92 ? -17.600 -18.553 2.914 1.00 98.06 92 LYS A O 1
ATOM 761 N N . ARG A 1 93 ? -18.636 -16.596 2.553 1.00 97.56 93 ARG A N 1
ATOM 762 C CA . ARG A 1 93 ? -19.499 -17.101 1.469 1.00 97.56 93 ARG A CA 1
ATOM 763 C C . ARG A 1 93 ? -18.707 -17.518 0.230 1.00 97.56 93 ARG A C 1
ATOM 765 O O . ARG A 1 93 ? -19.143 -18.425 -0.466 1.00 97.56 93 ARG A O 1
ATOM 772 N N . HIS A 1 94 ? -17.562 -16.883 -0.025 1.00 97.25 94 HIS A N 1
ATOM 773 C CA . HIS A 1 94 ? -16.720 -17.154 -1.198 1.00 97.25 94 HIS A CA 1
ATOM 774 C C . HIS A 1 94 ? -15.51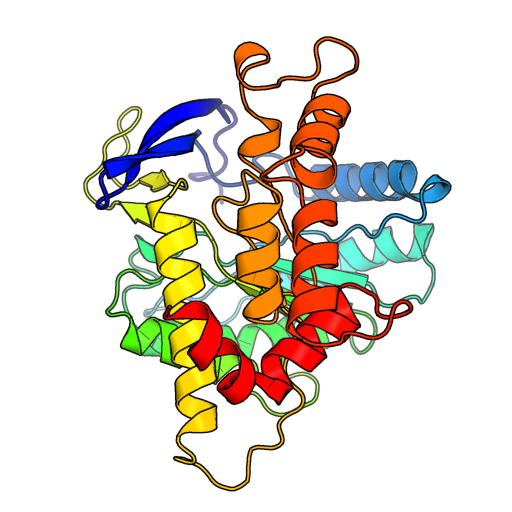9 -18.048 -0.887 1.00 97.25 94 HIS A C 1
ATOM 776 O O . HIS A 1 94 ? -15.073 -18.817 -1.734 1.00 97.25 94 HIS A O 1
ATOM 782 N N . ARG A 1 95 ? -14.941 -17.915 0.311 1.00 96.12 95 ARG A N 1
ATOM 783 C CA . ARG A 1 95 ? -13.635 -18.500 0.655 1.00 96.12 95 ARG A CA 1
ATOM 784 C C . ARG A 1 95 ? -13.682 -19.418 1.882 1.00 96.12 95 ARG A C 1
ATOM 786 O O . ARG A 1 95 ? -12.651 -19.975 2.257 1.00 96.12 95 ARG A O 1
ATOM 793 N N . GLY A 1 96 ? -14.859 -19.627 2.478 1.00 94.88 96 GLY A N 1
ATOM 794 C CA . GLY A 1 96 ? -15.036 -20.472 3.660 1.00 94.88 96 GLY A CA 1
ATOM 795 C C . GLY A 1 96 ? -14.212 -19.973 4.848 1.00 94.88 96 GLY A C 1
ATOM 796 O O . GLY A 1 96 ? -14.154 -18.776 5.108 1.00 94.88 96 GLY A O 1
ATOM 797 N N . GLU A 1 97 ? -13.538 -20.891 5.539 1.00 95.69 97 GLU A N 1
ATOM 798 C CA . GLU A 1 97 ? -12.719 -20.597 6.727 1.00 95.69 97 GLU A CA 1
ATOM 799 C C . GLU A 1 97 ? -11.294 -20.106 6.400 1.00 95.69 97 GLU A C 1
ATOM 801 O O . GLU A 1 97 ? -10.439 -20.050 7.281 1.00 95.69 97 GLU A O 1
ATOM 806 N N . GLN A 1 98 ? -10.997 -19.767 5.139 1.00 96.69 98 GLN A N 1
ATOM 807 C CA . GLN A 1 98 ? -9.722 -19.125 4.812 1.00 96.69 98 GLN A CA 1
ATOM 808 C C . GLN A 1 98 ? -9.606 -17.778 5.533 1.00 96.69 98 GLN A C 1
ATOM 810 O O . GLN A 1 98 ? -10.593 -17.056 5.672 1.00 96.69 98 GLN A O 1
ATOM 815 N N . VAL A 1 99 ? -8.394 -17.409 5.946 1.00 97.56 99 VAL A N 1
ATOM 816 C CA . VAL A 1 99 ? -8.144 -16.131 6.622 1.00 97.56 99 VAL A CA 1
ATOM 817 C C . VAL A 1 99 ? -8.351 -14.972 5.641 1.00 97.56 99 VAL A C 1
ATOM 819 O O . VAL A 1 99 ? -7.787 -14.966 4.545 1.00 97.56 99 VAL A O 1
ATOM 822 N N . MET A 1 100 ? -9.164 -13.985 6.022 1.00 98.31 100 MET A N 1
ATOM 823 C CA . MET A 1 100 ? -9.449 -12.815 5.190 1.00 98.31 100 MET A CA 1
ATOM 824 C C . MET A 1 100 ? -8.312 -11.790 5.304 1.00 98.31 100 MET A C 1
ATOM 826 O O . MET A 1 100 ? -8.086 -11.278 6.403 1.00 98.31 100 MET A O 1
ATOM 830 N N . PRO A 1 101 ? -7.621 -11.399 4.217 1.00 97.81 101 PRO A N 1
ATOM 831 C CA . PRO A 1 101 ? -6.761 -10.226 4.286 1.00 97.81 101 PRO A CA 1
ATOM 832 C C . PRO A 1 101 ? -7.626 -8.973 4.398 1.00 97.81 101 PRO A C 1
ATOM 834 O O . PRO A 1 101 ? -8.627 -8.844 3.698 1.00 97.81 101 PRO A O 1
ATOM 837 N N . LEU A 1 102 ? -7.226 -8.027 5.234 1.00 98.38 102 LEU A N 1
ATOM 838 C CA . LEU A 1 102 ? -7.893 -6.744 5.399 1.00 98.38 102 LEU A CA 1
ATOM 839 C C . LEU A 1 102 ? -6.844 -5.641 5.425 1.00 98.38 102 LEU A C 1
ATOM 841 O O . LEU A 1 102 ? -5.898 -5.697 6.202 1.00 98.38 102 LEU A O 1
ATOM 845 N N . GLU A 1 103 ? -7.014 -4.610 4.605 1.00 98.25 103 GLU A N 1
ATOM 846 C CA . GLU A 1 103 ? -6.154 -3.433 4.665 1.00 98.25 103 GLU A CA 1
ATOM 847 C C . GLU A 1 103 ? -6.815 -2.366 5.535 1.00 98.25 103 GLU A C 1
ATOM 849 O O . GLU A 1 103 ? -7.911 -1.888 5.250 1.00 98.25 103 GLU A O 1
ATOM 854 N N . LYS A 1 104 ? -6.133 -1.924 6.585 1.00 96.81 104 LYS A N 1
ATOM 855 C CA . LYS A 1 104 ? -6.502 -0.703 7.284 1.00 96.81 104 LYS A CA 1
ATOM 856 C C . LYS A 1 104 ? -5.809 0.484 6.616 1.00 96.81 104 LYS A C 1
ATOM 858 O O . LYS A 1 104 ? -4.586 0.624 6.681 1.00 96.81 104 LYS A O 1
ATOM 863 N N . ASP A 1 105 ? -6.596 1.404 6.061 1.00 94.19 105 ASP A N 1
ATOM 864 C CA . ASP A 1 105 ? -6.101 2.606 5.382 1.00 94.19 105 ASP A CA 1
ATOM 865 C C . ASP A 1 105 ? -5.883 3.766 6.368 1.00 94.19 105 ASP A C 1
ATOM 867 O O . ASP A 1 105 ? -6.821 4.324 6.954 1.00 94.19 105 ASP A O 1
ATOM 871 N N . PHE A 1 106 ? -4.629 4.176 6.576 1.00 91.81 106 PHE A N 1
ATOM 872 C CA . PHE A 1 106 ? -4.339 5.514 7.078 1.00 91.81 106 PHE A CA 1
ATOM 873 C C . PHE A 1 106 ? -4.315 6.500 5.902 1.00 91.81 106 PHE A C 1
ATOM 875 O O . PH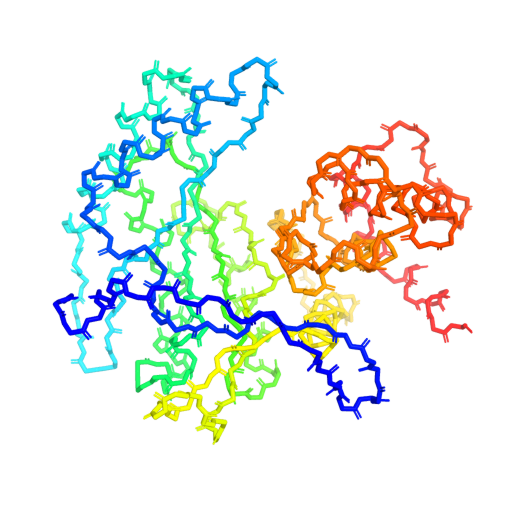E A 1 106 ? -3.307 6.693 5.226 1.00 91.81 106 PHE A O 1
ATOM 882 N N . SER A 1 107 ? -5.463 7.149 5.693 1.00 80.44 107 SER A N 1
ATOM 883 C CA . SER A 1 107 ? -5.692 8.156 4.651 1.00 80.44 107 SER A CA 1
ATOM 884 C C . SER A 1 107 ? -4.593 9.233 4.605 1.00 80.44 107 SER A C 1
ATOM 886 O O . SER A 1 107 ? -4.242 9.771 5.653 1.00 80.44 107 SER A O 1
ATOM 888 N N . PRO A 1 108 ? -4.158 9.698 3.420 1.00 63.19 108 PRO A N 1
ATOM 889 C CA . PRO A 1 108 ? -3.144 10.754 3.306 1.00 63.19 108 PRO A CA 1
ATOM 890 C C . PRO A 1 108 ? -3.654 12.098 3.845 1.00 63.19 108 PRO A C 1
ATOM 892 O O . PRO A 1 108 ? -2.920 12.901 4.400 1.00 63.19 108 PRO A O 1
ATOM 895 N N . THR A 1 109 ? -4.965 12.319 3.783 1.00 62.81 109 THR A N 1
ATOM 896 C CA . THR A 1 109 ? -5.643 13.474 4.381 1.00 62.81 109 THR A CA 1
ATOM 897 C C . THR A 1 109 ? -5.721 13.429 5.914 1.00 62.81 109 THR A C 1
ATOM 899 O O . THR A 1 109 ? -6.258 14.363 6.506 1.00 62.81 109 THR A O 1
ATOM 902 N N . LEU A 1 110 ? -5.279 12.342 6.568 1.00 67.12 110 LEU A N 1
ATOM 903 C CA . LEU A 1 110 ? -4.990 12.368 8.007 1.00 67.12 110 LEU A CA 1
ATOM 904 C C . LEU A 1 110 ? -3.715 13.163 8.268 1.00 67.12 110 LEU A C 1
ATOM 906 O O . LEU A 1 110 ? -3.718 13.940 9.216 1.00 67.12 110 LEU A O 1
ATOM 910 N N . ALA A 1 111 ? -2.696 13.029 7.408 1.00 63.94 111 ALA A N 1
ATOM 911 C CA . ALA A 1 111 ? -1.402 13.698 7.546 1.00 63.94 111 ALA A CA 1
ATOM 912 C C . ALA A 1 111 ? -1.547 15.220 7.668 1.00 63.94 111 ALA A C 1
ATOM 914 O O . ALA A 1 111 ? -0.886 15.840 8.488 1.00 63.94 111 ALA A O 1
ATOM 915 N N . GLY A 1 112 ? -2.459 15.805 6.888 1.00 62.22 112 GLY A N 1
ATOM 916 C CA . GLY A 1 112 ? -2.783 17.232 6.930 1.00 62.22 112 GLY A CA 1
ATOM 917 C C . GLY A 1 112 ? -3.907 17.636 7.881 1.00 62.22 112 GLY A C 1
ATOM 918 O O . GLY A 1 112 ? -4.406 18.751 7.773 1.00 62.22 112 GLY A O 1
ATOM 919 N N . SER A 1 113 ? -4.381 16.739 8.747 1.00 72.75 113 SER A N 1
ATOM 920 C CA . SER A 1 113 ? -5.470 17.034 9.686 1.00 72.75 113 SER A CA 1
ATOM 921 C C . SER A 1 113 ? -4.948 17.246 11.101 1.00 72.75 113 SER A C 1
ATOM 923 O O . SER A 1 113 ? -3.954 16.639 11.489 1.00 72.75 113 SER A O 1
ATOM 925 N N . GLU A 1 114 ? -5.697 17.990 11.920 1.00 72.75 114 GLU A N 1
ATOM 926 C CA . GLU A 1 114 ? -5.404 18.155 13.355 1.00 72.75 114 GLU A CA 1
ATOM 927 C C . GLU A 1 114 ? -5.268 16.818 14.101 1.00 72.75 114 GLU A C 1
ATOM 929 O O . GLU A 1 114 ? -4.609 16.741 15.133 1.00 72.75 114 GLU A O 1
ATOM 934 N N . ARG A 1 115 ? -5.857 15.733 13.577 1.00 70.12 115 ARG A N 1
ATOM 935 C CA . ARG A 1 115 ? -5.754 14.406 14.192 1.00 70.12 115 ARG A CA 1
ATOM 936 C C . ARG A 1 115 ? -4.319 13.887 14.219 1.00 70.12 115 ARG A C 1
ATOM 938 O O . ARG A 1 115 ? -3.949 13.230 15.181 1.00 70.12 115 ARG A O 1
ATOM 945 N N . ALA A 1 116 ? -3.541 14.155 13.171 1.00 71.94 116 ALA A N 1
ATOM 946 C CA . ALA A 1 116 ? -2.159 13.693 13.039 1.00 71.94 116 ALA A CA 1
ATOM 947 C C . ALA A 1 116 ? -1.143 14.777 13.441 1.00 71.94 116 ALA A C 1
ATOM 949 O O . ALA A 1 116 ? 0.022 14.691 13.070 1.00 71.94 116 ALA A O 1
ATOM 950 N N . ALA A 1 117 ? -1.573 15.797 14.193 1.00 79.00 117 ALA A N 1
ATOM 951 C CA . ALA A 1 117 ? -0.690 16.858 14.673 1.00 79.00 117 ALA A CA 1
ATOM 952 C C . ALA A 1 117 ? 0.254 16.395 15.799 1.00 79.00 117 ALA A C 1
ATOM 954 O O . ALA A 1 117 ? 1.211 17.093 16.120 1.00 79.00 117 ALA A O 1
ATOM 955 N N . GLU A 1 118 ? 0.011 15.220 16.389 1.00 86.56 118 GLU A N 1
ATOM 956 C CA . GLU A 1 118 ? 0.789 14.706 17.513 1.00 86.56 118 GLU A CA 1
ATOM 957 C C . GLU A 1 118 ? 1.408 13.344 17.195 1.00 86.56 118 GLU A C 1
ATOM 959 O O . GLU A 1 118 ? 0.712 12.341 17.011 1.00 86.56 118 GLU A O 1
ATOM 964 N N . GLN A 1 119 ? 2.742 13.300 17.201 1.00 92.44 119 GLN A N 1
ATOM 965 C CA . GLN A 1 119 ? 3.527 12.090 16.954 1.00 92.44 119 GLN A CA 1
ATOM 966 C C . GLN A 1 119 ? 3.124 10.925 17.872 1.00 92.44 119 GLN A C 1
ATOM 968 O O . GLN A 1 119 ? 2.968 9.798 17.407 1.00 92.44 119 GLN A O 1
ATOM 973 N N . ALA A 1 120 ? 2.913 11.189 19.167 1.00 92.88 120 ALA A N 1
ATOM 974 C CA . ALA A 1 120 ? 2.548 10.162 20.146 1.00 92.88 120 ALA A CA 1
ATOM 975 C C . ALA A 1 120 ? 1.213 9.479 19.810 1.00 92.88 120 ALA A C 1
ATOM 977 O O . ALA A 1 120 ? 1.112 8.257 19.882 1.00 92.88 120 ALA A O 1
ATOM 978 N N . LYS A 1 121 ? 0.214 10.256 19.373 1.00 92.19 121 LYS A N 1
ATOM 979 C CA . LYS A 1 121 ? -1.108 9.737 19.006 1.00 92.19 121 LYS A CA 1
ATOM 980 C C . LYS A 1 121 ? -1.042 8.868 17.744 1.00 92.19 121 LYS A C 1
ATOM 982 O O . LYS A 1 121 ? -1.703 7.838 17.677 1.00 92.19 121 LYS A O 1
ATOM 987 N N . ILE A 1 122 ? -0.198 9.228 16.774 1.00 94.00 122 ILE A N 1
ATOM 988 C CA . ILE A 1 122 ? 0.035 8.402 15.578 1.00 94.00 122 ILE A CA 1
ATOM 989 C C . ILE A 1 122 ? 0.639 7.048 15.962 1.00 94.00 122 ILE A C 1
ATOM 991 O O . ILE A 1 122 ? 0.166 6.017 15.489 1.00 94.00 122 ILE A O 1
ATOM 995 N N . LEU A 1 123 ? 1.654 7.037 16.831 1.00 95.62 123 LEU A N 1
ATOM 996 C CA . LEU A 1 123 ? 2.283 5.796 17.290 1.00 95.62 123 LEU A CA 1
ATOM 997 C C . LEU A 1 123 ? 1.306 4.932 18.106 1.00 95.62 123 LEU A C 1
ATOM 999 O O . LEU A 1 123 ? 1.262 3.720 17.907 1.00 95.62 123 LEU A O 1
ATOM 1003 N N . GLU A 1 124 ? 0.466 5.548 18.947 1.00 95.06 124 GLU A N 1
ATOM 1004 C CA . GLU A 1 124 ? -0.631 4.859 19.646 1.00 95.06 124 GLU A CA 1
ATOM 1005 C C . GLU A 1 124 ? -1.571 4.165 18.650 1.00 95.06 124 GLU A C 1
ATOM 1007 O O . GLU A 1 124 ? -1.945 3.008 18.855 1.00 95.06 124 GLU A O 1
ATOM 1012 N N . TRP A 1 125 ? -1.932 4.832 17.547 1.00 95.75 125 TRP A N 1
ATOM 1013 C CA . TRP A 1 125 ? -2.784 4.223 16.530 1.00 95.75 125 TRP A CA 1
ATOM 1014 C C . TRP A 1 125 ? -2.138 3.015 15.858 1.00 95.75 125 TRP A C 1
ATOM 1016 O O . TRP A 1 125 ? -2.822 2.018 15.641 1.00 95.75 125 TRP A O 1
ATOM 1026 N N . LEU A 1 126 ? -0.850 3.105 15.515 1.00 95.88 126 LEU A N 1
ATOM 1027 C CA . LEU A 1 126 ? -0.131 2.023 14.839 1.00 95.88 126 LEU A CA 1
ATOM 1028 C C . LEU A 1 126 ? -0.055 0.758 15.704 1.00 95.88 126 LEU A C 1
ATOM 1030 O O . LEU A 1 126 ? -0.193 -0.331 15.160 1.00 95.88 126 LEU A O 1
ATOM 1034 N N . GLY A 1 127 ? 0.078 0.903 17.028 1.00 94.44 127 GLY A N 1
ATOM 1035 C CA . GLY A 1 127 ? 0.046 -0.233 17.958 1.00 94.44 127 GLY A CA 1
ATOM 1036 C C . GLY A 1 127 ? -1.365 -0.724 18.306 1.00 94.44 127 GLY A C 1
ATOM 1037 O O . GLY A 1 127 ? -1.577 -1.911 18.499 1.00 94.44 127 GLY A O 1
ATOM 1038 N N . THR A 1 128 ? -2.361 0.165 18.371 1.00 96.44 128 THR A N 1
ATOM 1039 C CA . THR A 1 128 ? -3.699 -0.213 18.873 1.00 96.44 128 THR A CA 1
ATOM 1040 C C . THR A 1 128 ? -4.600 -0.819 17.799 1.00 96.44 128 THR A C 1
ATOM 1042 O O . THR A 1 128 ? -5.431 -1.679 18.094 1.00 96.44 128 THR A O 1
ATOM 1045 N N . VAL A 1 129 ? -4.484 -0.353 16.555 1.00 97.44 129 VAL A N 1
ATOM 1046 C CA . VAL A 1 129 ? -5.395 -0.740 15.469 1.00 97.44 129 VAL A CA 1
ATOM 1047 C C . VAL A 1 129 ? -5.347 -2.238 15.138 1.00 97.44 129 VAL A C 1
ATOM 1049 O O . VAL A 1 129 ? -6.434 -2.817 15.069 1.00 97.44 129 VAL A O 1
ATOM 1052 N N . PRO A 1 130 ? -4.172 -2.885 14.953 1.00 97.81 130 PRO A N 1
ATOM 1053 C CA . PRO A 1 130 ? -4.117 -4.321 14.663 1.00 97.81 130 PRO A CA 1
ATOM 1054 C C . PRO A 1 130 ? -4.869 -5.146 15.707 1.00 97.81 130 PRO A C 1
ATOM 1056 O O . PRO A 1 130 ? -5.749 -5.931 15.363 1.00 97.81 130 PRO A O 1
ATOM 1059 N N . ARG A 1 131 ? -4.639 -4.842 16.989 1.00 97.56 131 ARG A N 1
ATOM 1060 C CA . ARG A 1 131 ? -5.307 -5.483 18.125 1.00 97.56 131 ARG A CA 1
ATOM 1061 C C . ARG A 1 131 ? -6.826 -5.390 18.054 1.00 97.56 131 ARG A C 1
ATOM 1063 O O . ARG A 1 131 ? -7.514 -6.378 18.296 1.00 97.56 131 ARG A O 1
ATOM 1070 N N . LEU A 1 132 ? -7.371 -4.215 17.739 1.00 98.25 132 LEU A N 1
ATOM 1071 C CA . LEU A 1 132 ? -8.824 -4.035 17.647 1.00 98.25 132 LEU A CA 1
ATOM 1072 C C . LEU A 1 132 ? -9.434 -4.830 16.485 1.00 98.25 132 LEU A C 1
ATOM 1074 O O . LEU A 1 132 ? -10.524 -5.379 16.631 1.00 98.25 132 LEU A O 1
ATOM 1078 N N . VAL A 1 133 ? -8.733 -4.924 15.351 1.00 98.19 133 VAL A N 1
ATOM 1079 C CA . VAL A 1 133 ? -9.181 -5.717 14.196 1.00 98.19 133 VAL A CA 1
ATOM 1080 C C . VAL A 1 133 ? -9.092 -7.216 14.493 1.00 98.19 133 VAL A C 1
ATOM 1082 O O . VAL A 1 133 ? -10.057 -7.941 14.262 1.00 98.19 133 VAL A O 1
ATOM 1085 N N . HIS A 1 134 ? -7.988 -7.682 15.079 1.00 98.31 134 HIS A N 1
ATOM 1086 C CA . HIS A 1 134 ? -7.825 -9.083 15.466 1.00 98.31 134 HIS A CA 1
ATOM 1087 C C . HIS A 1 134 ? -8.864 -9.532 16.490 1.00 98.31 134 HIS A C 1
ATOM 1089 O O . HIS A 1 134 ? -9.465 -10.589 16.327 1.00 98.31 134 HIS A O 1
ATOM 1095 N N . ARG A 1 135 ? -9.162 -8.709 17.499 1.00 97.56 135 ARG A N 1
ATOM 1096 C CA . ARG A 1 135 ? -10.204 -9.022 18.489 1.00 97.56 135 ARG A CA 1
ATOM 1097 C C . ARG A 1 135 ? -11.609 -9.063 17.902 1.00 97.56 135 ARG A C 1
ATOM 1099 O O . ARG A 1 135 ? -12.438 -9.831 18.382 1.00 97.56 135 ARG A O 1
ATOM 1106 N N . ALA A 1 136 ? -11.881 -8.263 16.872 1.00 98.00 136 ALA A N 1
ATOM 1107 C CA . ALA A 1 136 ? -13.162 -8.290 16.174 1.00 98.00 136 ALA A CA 1
ATOM 1108 C C . ALA A 1 136 ? -13.405 -9.619 15.432 1.00 98.00 136 ALA A C 1
ATOM 1110 O O . ALA A 1 136 ? -14.558 -10.035 15.286 1.00 98.00 136 ALA A O 1
ATOM 1111 N N . ALA A 1 137 ? -12.333 -10.279 14.979 1.00 96.94 137 ALA A N 1
ATOM 1112 C CA . ALA A 1 137 ? -12.378 -11.540 14.241 1.00 96.94 137 ALA A CA 1
ATOM 1113 C C . ALA A 1 137 ? -11.153 -12.439 14.542 1.00 96.94 137 ALA A C 1
ATOM 1115 O O . ALA A 1 137 ? -10.286 -12.615 13.678 1.00 96.94 137 ALA A O 1
ATOM 1116 N N . PRO A 1 138 ? -11.071 -13.039 15.746 1.00 96.56 138 PRO A N 1
ATOM 1117 C CA . PRO A 1 138 ? -9.878 -13.764 16.182 1.00 96.56 138 PRO A CA 1
ATOM 1118 C C . PRO A 1 138 ? -9.513 -14.911 15.238 1.00 96.56 138 PRO A C 1
ATOM 1120 O O . PRO A 1 138 ? -10.367 -15.738 14.905 1.00 96.56 138 PRO A O 1
ATOM 1123 N N . GLY A 1 139 ? -8.250 -14.938 14.796 1.00 95.62 139 GLY A N 1
ATOM 1124 C CA . GLY A 1 139 ? -7.687 -15.971 13.915 1.00 95.62 139 GLY A CA 1
ATOM 1125 C C . GLY A 1 139 ? -8.291 -16.046 12.508 1.00 95.62 139 GLY A C 1
ATOM 1126 O O . GLY A 1 139 ? -7.972 -16.969 11.768 1.00 95.62 139 GLY A O 1
ATOM 1127 N N . GLN A 1 140 ? -9.173 -15.114 12.140 1.00 97.81 140 GLN A N 1
ATOM 1128 C CA . GLN A 1 140 ? -9.935 -15.151 10.884 1.00 97.81 140 GLN A CA 1
ATOM 1129 C C . GLN A 1 140 ? -9.581 -14.005 9.935 1.00 97.81 140 GLN A C 1
ATOM 1131 O O . GLN A 1 140 ? -10.082 -13.958 8.810 1.00 97.81 140 GLN A O 1
ATOM 1136 N N . VAL A 1 141 ? -8.710 -13.092 10.366 1.00 97.81 141 VAL A N 1
ATOM 1137 C CA . VAL A 1 141 ? -8.243 -11.961 9.564 1.00 97.81 141 VAL A CA 1
ATOM 1138 C C . VAL A 1 141 ? -6.728 -11.822 9.638 1.00 97.81 141 VAL A C 1
ATOM 1140 O O . VAL A 1 141 ? -6.149 -12.048 10.695 1.00 97.81 141 VAL A O 1
ATOM 1143 N N . HIS A 1 142 ? -6.125 -11.418 8.521 1.00 97.69 142 HIS A N 1
ATOM 1144 C CA . HIS A 1 142 ? -4.772 -10.871 8.464 1.00 97.69 142 HIS A CA 1
ATOM 1145 C C . HIS A 1 142 ? -4.885 -9.372 8.179 1.00 97.69 142 HIS A C 1
ATOM 1147 O O . HIS A 1 142 ? -5.341 -8.977 7.103 1.00 97.69 142 HIS A O 1
ATOM 1153 N N . VAL A 1 143 ? -4.504 -8.528 9.132 1.00 98.00 143 VAL A N 1
ATOM 1154 C CA . VAL A 1 143 ? -4.607 -7.072 9.029 1.00 98.00 143 VAL A CA 1
ATOM 1155 C C . VAL A 1 143 ? -3.305 -6.452 8.538 1.00 98.00 143 VAL A C 1
ATOM 1157 O O . VAL A 1 143 ? -2.261 -6.521 9.182 1.00 98.00 143 VAL A O 1
ATOM 1160 N N . GLY A 1 144 ? -3.374 -5.759 7.409 1.00 97.88 144 GLY A N 1
ATOM 1161 C CA . GLY A 1 144 ? -2.290 -4.922 6.923 1.00 97.88 144 GLY A CA 1
ATOM 1162 C C . GLY A 1 144 ? -2.499 -3.457 7.244 1.00 97.88 144 GLY A C 1
ATOM 1163 O O . GLY A 1 144 ? -3.622 -2.954 7.187 1.00 97.88 144 GLY A O 1
ATOM 1164 N N . LEU A 1 145 ? -1.420 -2.734 7.534 1.00 98.06 145 LEU A N 1
ATOM 1165 C CA . LEU A 1 145 ? -1.486 -1.288 7.742 1.00 98.06 145 LEU A CA 1
ATOM 1166 C C . LEU A 1 145 ? -0.979 -0.550 6.509 1.00 98.06 145 LEU A C 1
ATOM 1168 O O . LEU A 1 145 ? 0.205 -0.606 6.190 1.00 98.06 145 LEU A O 1
ATOM 1172 N N . LYS A 1 146 ? -1.849 0.216 5.849 1.00 97.44 146 LYS A N 1
ATOM 1173 C CA . LYS A 1 146 ? -1.429 1.183 4.833 1.00 97.44 146 LYS A CA 1
ATOM 1174 C C . LYS A 1 146 ? -1.120 2.509 5.490 1.00 97.44 146 LYS A C 1
ATOM 1176 O O . LYS A 1 146 ? -2.023 3.313 5.730 1.00 97.44 146 LYS A O 1
ATOM 1181 N N . ILE A 1 147 ? 0.144 2.712 5.841 1.00 95.81 147 ILE A N 1
ATOM 1182 C CA . ILE A 1 147 ? 0.564 3.908 6.571 1.00 95.81 147 ILE A CA 1
ATOM 1183 C C . ILE A 1 147 ? 0.699 5.105 5.628 1.00 95.81 147 ILE A C 1
ATOM 1185 O O . ILE A 1 147 ? 0.980 4.969 4.437 1.00 95.81 147 ILE A O 1
ATOM 1189 N N . PHE A 1 148 ? 0.461 6.299 6.159 1.00 92.94 148 PHE A N 1
ATOM 1190 C CA . PHE A 1 148 ? 0.597 7.546 5.416 1.00 92.94 148 PHE A CA 1
ATOM 1191 C C . PHE A 1 148 ? 2.034 8.061 5.466 1.00 92.94 148 PHE A C 1
ATOM 1193 O O . PHE A 1 148 ? 2.778 7.762 6.400 1.00 92.94 148 PHE A O 1
ATOM 1200 N N . ASN A 1 149 ? 2.381 8.883 4.480 1.00 93.94 149 ASN A N 1
ATOM 1201 C CA . ASN A 1 149 ? 3.558 9.735 4.541 1.00 93.94 149 ASN A CA 1
ATOM 1202 C C . ASN A 1 149 ? 3.294 10.905 5.499 1.00 93.94 149 ASN A C 1
ATOM 1204 O O . ASN A 1 149 ? 2.433 11.747 5.230 1.00 93.94 149 ASN A O 1
ATOM 1208 N N . ALA A 1 150 ? 4.009 10.953 6.621 1.00 92.62 150 ALA A N 1
ATOM 1209 C CA . ALA A 1 150 ? 3.851 11.998 7.626 1.00 92.62 150 ALA A CA 1
ATOM 1210 C C . ALA A 1 150 ? 4.341 13.369 7.125 1.00 92.62 150 ALA A C 1
ATOM 1212 O O . ALA A 1 150 ? 5.230 13.460 6.276 1.00 92.62 150 ALA A O 1
ATOM 1213 N N . LEU A 1 151 ? 3.773 14.451 7.670 1.00 90.62 151 LEU A N 1
ATOM 1214 C CA . LEU A 1 151 ? 4.265 15.819 7.437 1.00 90.62 151 LEU A CA 1
ATOM 1215 C C . LEU A 1 151 ? 5.438 16.204 8.355 1.00 90.62 151 LEU A C 1
ATOM 1217 O O . LEU A 1 151 ? 6.025 17.265 8.171 1.00 90.62 151 LEU A O 1
ATOM 1221 N N . PHE A 1 152 ? 5.761 15.349 9.328 1.00 89.50 152 PHE A N 1
ATOM 1222 C CA . PHE A 1 152 ? 6.957 15.465 10.159 1.00 89.50 152 PHE A CA 1
ATOM 1223 C C . PHE A 1 152 ? 8.222 15.097 9.373 1.00 89.50 152 PHE A C 1
ATOM 1225 O O . PHE A 1 152 ? 8.162 14.654 8.222 1.00 89.50 152 PHE A O 1
ATOM 1232 N N . GLU A 1 153 ? 9.360 15.265 10.036 1.00 89.12 153 GLU A N 1
ATOM 1233 C CA . GLU A 1 153 ? 10.680 14.889 9.551 1.00 89.12 153 GLU A CA 1
ATOM 1234 C C . GLU A 1 153 ? 10.762 13.385 9.240 1.00 89.12 153 GLU A C 1
ATOM 1236 O O . GLU A 1 153 ? 10.024 12.565 9.799 1.00 89.12 153 GLU A O 1
ATOM 1241 N N . ASP A 1 154 ? 11.682 13.001 8.355 1.00 91.75 154 ASP A N 1
ATOM 1242 C CA . ASP A 1 154 ? 11.824 11.610 7.907 1.00 91.75 154 ASP A CA 1
ATOM 1243 C C . ASP A 1 154 ? 12.168 10.655 9.062 1.00 91.75 154 ASP A C 1
ATOM 1245 O O . ASP A 1 154 ? 11.754 9.499 9.070 1.00 91.75 154 ASP A O 1
ATOM 1249 N N . GLU A 1 155 ? 12.837 11.148 10.100 1.00 94.00 155 GLU A N 1
ATOM 1250 C CA . GLU A 1 155 ? 13.126 10.436 11.343 1.00 94.00 155 GLU A CA 1
ATOM 1251 C C . GLU A 1 155 ? 11.838 9.962 12.027 1.00 94.00 155 GLU A C 1
ATOM 1253 O O . GLU A 1 155 ? 11.797 8.872 12.603 1.00 94.00 155 GLU A O 1
ATOM 1258 N N . PHE A 1 156 ? 10.756 10.739 11.939 1.00 95.25 156 PHE A N 1
ATOM 1259 C CA . PHE A 1 156 ? 9.462 10.304 12.448 1.00 95.25 156 PHE A CA 1
ATOM 1260 C C . PHE A 1 156 ? 8.819 9.238 11.552 1.00 95.25 156 PHE A C 1
ATOM 1262 O O . PHE A 1 156 ? 8.217 8.299 12.072 1.00 95.25 156 PHE A O 1
ATOM 1269 N N . GLN A 1 157 ? 8.996 9.313 10.230 1.00 95.19 157 GLN A N 1
ATOM 1270 C CA . GLN A 1 157 ? 8.544 8.255 9.320 1.00 95.19 157 GLN A CA 1
ATOM 1271 C C . GLN A 1 157 ? 9.235 6.916 9.634 1.00 95.19 157 GLN A C 1
ATOM 1273 O O . GLN A 1 157 ? 8.573 5.877 9.673 1.00 95.19 157 GLN A O 1
ATOM 1278 N N . LEU A 1 158 ? 10.538 6.939 9.941 1.00 95.19 158 LEU A N 1
ATOM 1279 C CA . LEU A 1 158 ? 11.288 5.755 10.378 1.00 95.19 158 LEU A CA 1
ATOM 1280 C C . LEU A 1 158 ? 10.789 5.224 11.730 1.00 95.19 158 LEU A C 1
ATOM 1282 O O . LEU A 1 158 ? 10.665 4.016 11.902 1.00 95.19 158 LEU A O 1
ATOM 1286 N N . ARG A 1 159 ? 10.418 6.105 12.669 1.00 95.19 159 ARG A N 1
ATOM 1287 C CA . ARG A 1 159 ? 9.775 5.698 13.933 1.00 95.19 159 ARG A CA 1
ATOM 1288 C C . ARG A 1 159 ? 8.404 5.055 13.724 1.00 95.19 159 ARG A C 1
ATOM 1290 O O . ARG A 1 159 ? 8.051 4.154 14.476 1.00 95.19 159 ARG A O 1
ATOM 1297 N N . MET A 1 160 ? 7.629 5.498 12.731 1.00 96.12 160 MET A N 1
ATOM 1298 C CA . MET A 1 160 ? 6.362 4.850 12.372 1.00 96.12 160 MET A CA 1
ATOM 1299 C C . MET A 1 160 ? 6.595 3.437 11.827 1.00 96.12 160 MET A C 1
ATOM 1301 O O . MET A 1 160 ? 5.892 2.517 12.235 1.00 96.12 160 MET A O 1
ATOM 1305 N N . LEU A 1 161 ? 7.583 3.262 10.941 1.00 94.75 161 LEU A N 1
ATOM 1306 C CA . LEU A 1 161 ? 7.988 1.945 10.434 1.00 94.75 161 LEU A CA 1
ATOM 1307 C C . LEU A 1 161 ? 8.444 1.024 11.569 1.00 94.75 161 LEU A C 1
ATOM 1309 O O . LEU A 1 161 ? 7.952 -0.097 11.684 1.00 94.75 161 LEU A O 1
ATOM 1313 N N . ASP A 1 162 ? 9.318 1.526 12.446 1.00 92.88 162 ASP A N 1
ATOM 1314 C CA . ASP A 1 162 ? 9.791 0.775 13.605 1.00 92.88 162 ASP A CA 1
ATOM 1315 C C . ASP A 1 162 ? 8.638 0.376 14.527 1.00 92.88 162 ASP A C 1
ATOM 1317 O O . ASP A 1 162 ? 8.561 -0.779 14.912 1.00 92.88 162 ASP A O 1
ATOM 1321 N N . ALA A 1 163 ? 7.696 1.274 14.827 1.00 93.88 163 ALA A N 1
ATOM 1322 C CA . ALA A 1 163 ? 6.562 0.956 15.694 1.00 93.88 163 ALA A CA 1
ATOM 1323 C C . ALA A 1 163 ? 5.685 -0.188 15.153 1.00 93.88 163 ALA A C 1
ATOM 1325 O O . ALA A 1 163 ? 5.193 -0.996 15.938 1.00 93.88 163 ALA A O 1
ATOM 1326 N N . VAL A 1 164 ? 5.508 -0.274 13.830 1.00 94.38 164 VAL A N 1
ATOM 1327 C CA . VAL A 1 164 ? 4.746 -1.359 13.190 1.00 94.38 164 VAL A CA 1
ATOM 1328 C C . VAL A 1 164 ? 5.534 -2.672 13.208 1.00 94.38 164 VAL A C 1
ATOM 1330 O O . VAL A 1 164 ? 5.005 -3.705 13.614 1.00 94.38 164 VAL A O 1
ATOM 1333 N N . GLU A 1 165 ? 6.807 -2.642 12.810 1.00 91.06 165 GLU A N 1
ATOM 1334 C CA . GLU A 1 165 ? 7.668 -3.834 12.775 1.00 91.06 165 GLU A CA 1
ATOM 1335 C C . GLU A 1 165 ? 8.015 -4.358 14.175 1.00 91.06 165 GLU A C 1
ATOM 1337 O O . GLU A 1 165 ? 8.264 -5.550 14.361 1.00 91.06 165 GLU A O 1
ATOM 1342 N N . ALA A 1 166 ? 8.034 -3.472 15.172 1.00 89.06 166 ALA A N 1
ATOM 1343 C CA . ALA A 1 166 ? 8.433 -3.781 16.534 1.00 89.06 166 ALA A CA 1
ATOM 1344 C C . ALA A 1 166 ? 7.327 -4.283 17.449 1.00 89.06 166 ALA A C 1
ATOM 1346 O O . ALA A 1 166 ? 7.633 -4.683 18.577 1.00 89.06 166 ALA A O 1
ATOM 1347 N N . ALA A 1 167 ? 6.079 -4.264 16.988 1.00 91.25 167 ALA A N 1
ATOM 1348 C CA . ALA A 1 167 ? 4.966 -4.771 17.767 1.00 91.25 167 ALA A CA 1
ATOM 1349 C C . ALA A 1 167 ? 5.163 -6.273 18.087 1.00 91.25 167 ALA A C 1
ATOM 1351 O O . ALA A 1 167 ? 5.628 -7.031 17.225 1.00 91.25 167 ALA A O 1
ATOM 1352 N N . PRO A 1 168 ? 4.849 -6.723 19.320 1.00 88.12 168 PRO A N 1
ATOM 1353 C CA . PRO A 1 168 ? 4.987 -8.125 19.706 1.00 88.12 168 PRO A CA 1
ATOM 1354 C C . PRO A 1 168 ? 4.167 -9.045 18.793 1.00 88.12 168 PRO A C 1
ATOM 1356 O O . PRO A 1 168 ? 3.034 -8.686 18.478 1.00 88.12 168 PRO A O 1
ATOM 1359 N N . PRO A 1 169 ? 4.675 -10.234 18.411 1.00 87.50 169 PRO A N 1
ATOM 1360 C CA . PRO A 1 169 ? 3.901 -11.202 17.636 1.00 87.50 169 PRO A CA 1
ATOM 1361 C C . PRO A 1 169 ? 2.548 -11.527 18.283 1.00 87.50 169 PRO A C 1
ATOM 1363 O O . PRO A 1 169 ? 2.442 -11.607 19.509 1.00 87.50 169 PRO A O 1
ATOM 1366 N N . GLY A 1 170 ? 1.530 -11.764 17.456 1.00 88.69 170 GLY A N 1
ATOM 1367 C CA . GLY A 1 170 ? 0.156 -12.025 17.891 1.00 88.69 170 GLY A CA 1
ATOM 1368 C C . GLY A 1 170 ? -0.777 -10.857 17.575 1.00 88.69 170 GLY A C 1
ATOM 1369 O O . GLY A 1 170 ? -0.552 -10.125 16.618 1.00 88.69 170 GLY A O 1
ATOM 1370 N N . GLU A 1 171 ? -1.824 -10.679 18.385 1.00 91.88 171 GLU A N 1
ATOM 1371 C CA . GLU A 1 171 ? -2.914 -9.732 18.094 1.00 91.88 171 GLU A CA 1
ATOM 1372 C C . GLU A 1 171 ? -2.456 -8.270 17.960 1.00 91.88 171 GLU A C 1
ATOM 1374 O O . GLU A 1 171 ? -3.086 -7.497 17.243 1.00 91.88 171 GLU A O 1
ATOM 1379 N N . GLU A 1 172 ? -1.371 -7.881 18.630 1.00 91.75 172 GLU A N 1
ATOM 1380 C CA . GLU A 1 172 ? -0.842 -6.508 18.624 1.00 91.75 172 GLU A CA 1
ATOM 1381 C C . GLU A 1 172 ? -0.113 -6.149 17.320 1.00 91.75 172 GLU A C 1
ATOM 1383 O O . GLU A 1 172 ? 0.064 -4.970 17.010 1.00 91.75 172 GLU A O 1
ATOM 1388 N N . ARG A 1 173 ? 0.331 -7.151 16.555 1.00 94.88 173 ARG A N 1
ATOM 1389 C CA . ARG A 1 173 ? 1.129 -6.948 15.345 1.00 94.88 173 ARG A CA 1
ATOM 1390 C C . ARG A 1 173 ? 0.237 -6.889 14.117 1.00 94.88 173 ARG A C 1
ATOM 1392 O O . ARG A 1 173 ? -0.750 -7.603 14.035 1.00 94.88 173 ARG A O 1
ATOM 1399 N N . ALA A 1 174 ? 0.601 -6.059 13.146 1.00 96.94 174 ALA A N 1
ATOM 1400 C CA . ALA A 1 174 ? 0.054 -6.183 11.799 1.00 96.94 174 ALA A CA 1
ATOM 1401 C C . ALA A 1 174 ? 0.635 -7.421 11.098 1.00 96.94 174 ALA A C 1
ATOM 1403 O O . ALA A 1 174 ? 1.742 -7.841 11.415 1.00 96.94 174 ALA A O 1
ATOM 1404 N N . ASP A 1 175 ? -0.069 -7.964 10.112 1.00 96.81 175 ASP A N 1
ATOM 1405 C CA . ASP A 1 175 ? 0.388 -9.113 9.322 1.00 96.81 175 ASP A CA 1
ATOM 1406 C C . ASP A 1 175 ? 1.145 -8.697 8.061 1.00 96.81 175 ASP A C 1
ATOM 1408 O O . ASP A 1 175 ? 1.943 -9.462 7.528 1.00 96.81 175 ASP A O 1
ATOM 1412 N N . PHE A 1 176 ? 0.903 -7.481 7.569 1.00 96.81 176 PHE A N 1
ATOM 1413 C CA . PHE A 1 176 ? 1.647 -6.895 6.458 1.00 96.81 176 PHE A CA 1
ATOM 1414 C C . PHE A 1 176 ? 1.648 -5.364 6.520 1.00 96.81 176 PHE A C 1
ATOM 1416 O O . PHE A 1 176 ? 0.838 -4.727 7.199 1.00 96.81 176 PHE A O 1
ATOM 1423 N N . LEU A 1 177 ? 2.561 -4.748 5.781 1.00 97.31 177 LEU A N 1
ATOM 1424 C CA . LEU A 1 177 ? 2.687 -3.299 5.680 1.00 97.31 177 LEU A CA 1
ATOM 1425 C C . LEU A 1 177 ? 2.418 -2.864 4.240 1.00 97.31 177 LEU A C 1
ATOM 1427 O O . LEU A 1 177 ? 3.036 -3.380 3.319 1.00 97.31 177 LEU A O 1
ATOM 1431 N N . ALA A 1 178 ? 1.554 -1.874 4.027 1.00 97.69 178 ALA A N 1
ATOM 1432 C CA . ALA A 1 178 ? 1.461 -1.176 2.749 1.00 97.69 178 ALA A CA 1
ATOM 1433 C C . ALA A 1 178 ? 2.152 0.194 2.849 1.00 97.69 178 ALA A C 1
ATOM 1435 O O . ALA A 1 178 ? 1.694 1.089 3.566 1.00 97.69 178 ALA A O 1
ATOM 1436 N N . TYR A 1 179 ? 3.271 0.355 2.137 1.00 96.56 179 TYR A N 1
ATOM 1437 C CA . TYR A 1 179 ? 4.173 1.500 2.285 1.00 96.56 179 TYR A CA 1
ATOM 1438 C C . TYR A 1 179 ? 4.379 2.246 0.957 1.00 96.56 179 TYR A C 1
ATOM 1440 O O . TYR A 1 179 ? 4.875 1.669 -0.008 1.00 96.56 179 TYR A O 1
ATOM 1448 N N . ALA A 1 180 ? 4.016 3.523 0.837 1.00 91.06 180 ALA A N 1
ATOM 1449 C CA . ALA A 1 180 ? 3.158 4.305 1.733 1.00 91.06 180 ALA A CA 1
ATOM 1450 C C . ALA A 1 180 ? 2.125 5.115 0.942 1.00 91.06 180 ALA A C 1
ATOM 1452 O O . ALA A 1 180 ? 2.238 5.319 -0.270 1.00 91.06 180 ALA A O 1
ATOM 1453 N N . ASN A 1 181 ? 1.086 5.573 1.640 1.00 92.31 181 ASN A N 1
ATOM 1454 C CA . ASN A 1 181 ? 0.026 6.379 1.048 1.00 92.31 181 ASN A CA 1
ATOM 1455 C C . ASN A 1 181 ? 0.567 7.693 0.455 1.00 92.31 181 ASN A C 1
ATOM 1457 O O . ASN A 1 181 ? 1.694 8.103 0.717 1.00 92.31 181 ASN A O 1
ATOM 1461 N N . ARG A 1 182 ? -0.262 8.368 -0.341 1.00 91.75 182 ARG A N 1
ATOM 1462 C CA . ARG A 1 182 ? 0.087 9.603 -1.062 1.00 91.75 182 ARG A CA 1
ATOM 1463 C C . ARG A 1 182 ? 0.739 10.663 -0.171 1.00 91.75 182 ARG A C 1
ATOM 1465 O O . ARG A 1 182 ? 0.430 10.764 1.017 1.00 91.75 182 ARG A O 1
ATOM 1472 N N . LEU A 1 183 ? 1.573 11.501 -0.784 1.00 91.81 183 LEU A N 1
ATOM 1473 C CA . LEU A 1 183 ? 2.059 12.725 -0.155 1.00 91.81 183 LEU A CA 1
ATOM 1474 C C . LEU A 1 183 ? 0.897 13.698 0.052 1.00 91.81 183 LEU A C 1
ATOM 1476 O O . LEU A 1 183 ? -0.142 13.586 -0.603 1.00 91.81 183 LEU A O 1
ATOM 1480 N N . PHE A 1 184 ? 1.075 14.661 0.950 1.00 88.62 184 PHE A N 1
ATOM 1481 C CA . PHE A 1 184 ? 0.092 15.703 1.215 1.00 88.62 184 PHE A CA 1
ATOM 1482 C C . PHE A 1 184 ? 0.750 17.078 1.133 1.00 88.62 184 PHE A C 1
ATOM 1484 O O . PHE A 1 184 ? 1.761 17.322 1.785 1.00 88.62 184 PHE A O 1
ATOM 1491 N N . ASP A 1 185 ? 0.178 17.968 0.326 1.00 87.44 185 ASP A N 1
ATOM 1492 C CA . ASP A 1 185 ? 0.591 19.365 0.232 1.00 87.44 185 ASP A CA 1
ATOM 1493 C C . ASP A 1 185 ? -0.453 20.236 0.948 1.00 87.44 185 ASP A C 1
ATOM 1495 O O . ASP A 1 185 ? -1.564 20.368 0.426 1.00 87.44 185 ASP A O 1
ATOM 1499 N N . PRO A 1 186 ? -0.136 20.824 2.120 1.00 85.00 186 PRO A N 1
ATOM 1500 C CA . PRO A 1 186 ? -1.071 21.652 2.878 1.00 85.00 186 PRO A CA 1
ATOM 1501 C C . PRO A 1 186 ? -1.342 23.018 2.237 1.00 85.00 186 PRO A C 1
ATOM 1503 O O . PRO A 1 186 ? -2.309 23.667 2.619 1.00 85.00 186 PRO A O 1
ATOM 1506 N N . ALA A 1 187 ? -0.517 23.469 1.288 1.00 86.25 187 ALA A N 1
ATOM 1507 C CA . ALA A 1 187 ? -0.647 24.768 0.633 1.00 86.25 187 ALA A CA 1
ATOM 1508 C C . ALA A 1 187 ? -1.348 24.677 -0.732 1.00 86.25 187 ALA A C 1
ATOM 1510 O O . ALA A 1 187 ? -1.966 25.655 -1.166 1.00 86.25 187 ALA A O 1
ATOM 1511 N N . LYS A 1 188 ? -1.292 23.519 -1.408 1.00 83.38 188 LYS A N 1
ATOM 1512 C CA . LYS A 1 188 ? -1.958 23.323 -2.705 1.00 83.38 188 LYS A CA 1
ATOM 1513 C C . LYS A 1 188 ? -3.464 23.544 -2.577 1.00 83.38 188 LYS A C 1
ATOM 1515 O O . LYS A 1 188 ? -4.122 23.011 -1.681 1.00 83.38 188 LYS A O 1
ATOM 1520 N N . GLN A 1 189 ? -4.007 24.315 -3.516 1.00 82.81 189 GLN A N 1
ATOM 1521 C CA . GLN A 1 189 ? -5.441 24.520 -3.671 1.00 82.81 189 GLN A CA 1
ATOM 1522 C C . GLN A 1 189 ? -5.960 23.733 -4.868 1.00 82.81 189 GLN A C 1
ATOM 1524 O O . GLN A 1 189 ? -5.375 23.766 -5.948 1.00 82.81 189 GLN A O 1
ATOM 1529 N N . PHE A 1 190 ? -7.079 23.043 -4.683 1.00 77.81 190 PHE A N 1
ATOM 1530 C CA . PHE A 1 190 ? -7.776 22.346 -5.755 1.00 77.81 190 PHE A CA 1
ATOM 1531 C C . PHE A 1 190 ? -9.284 22.442 -5.535 1.00 77.81 190 PHE A C 1
ATOM 1533 O O . PHE A 1 190 ? -9.781 22.096 -4.465 1.00 77.81 190 PHE A O 1
ATOM 1540 N N . GLU A 1 191 ? -10.003 22.967 -6.532 1.00 73.56 191 GLU A N 1
ATOM 1541 C CA . GLU A 1 191 ? -11.461 23.181 -6.503 1.00 73.56 191 GLU A CA 1
ATOM 1542 C C . GLU A 1 191 ? -11.987 23.788 -5.177 1.00 73.56 191 GLU A C 1
ATOM 1544 O O . GLU A 1 191 ? -12.970 23.324 -4.599 1.00 73.56 191 GLU A O 1
ATOM 1549 N N . GLY A 1 192 ? -11.315 24.827 -4.663 1.00 73.00 192 GLY A N 1
ATOM 1550 C CA . GLY A 1 192 ? -11.732 25.550 -3.452 1.00 73.00 192 GLY A CA 1
ATOM 1551 C C . GLY A 1 192 ? -11.404 24.856 -2.122 1.00 73.00 192 GLY A C 1
ATOM 1552 O O . GLY A 1 192 ? -11.796 25.350 -1.064 1.00 73.00 192 GLY A O 1
ATOM 1553 N N . LYS A 1 193 ? -10.681 23.730 -2.142 1.00 74.75 193 LYS A N 1
ATOM 1554 C CA . LYS A 1 193 ? -10.102 23.100 -0.948 1.00 74.75 193 LYS A CA 1
ATOM 1555 C C . LYS A 1 193 ? -8.602 23.366 -0.884 1.00 74.75 193 LYS A C 1
ATOM 1557 O O . LYS A 1 193 ? -7.909 23.250 -1.891 1.00 74.75 193 LYS A O 1
ATOM 1562 N N . VAL A 1 194 ? -8.125 23.712 0.308 1.00 78.94 194 VAL A N 1
ATOM 1563 C CA . VAL A 1 194 ? -6.702 23.826 0.651 1.00 78.94 194 VAL A CA 1
ATOM 1564 C C . VAL A 1 194 ? -6.266 22.493 1.256 1.00 78.94 194 VAL A C 1
ATOM 1566 O O . VAL A 1 194 ? -6.991 21.939 2.086 1.00 78.94 194 VAL A O 1
ATOM 1569 N N . GLY A 1 195 ? -5.109 21.981 0.848 1.00 82.12 195 GLY A N 1
ATOM 1570 C CA . GLY A 1 195 ? -4.608 20.694 1.314 1.00 82.12 195 GLY A CA 1
ATOM 1571 C C . GLY A 1 195 ? -4.963 19.555 0.361 1.00 82.12 195 GLY A C 1
ATOM 1572 O O . GLY A 1 195 ? -6.095 19.068 0.361 1.00 82.12 195 GLY A O 1
ATOM 1573 N N . VAL A 1 196 ? -4.000 19.100 -0.443 1.00 83.06 196 VAL A N 1
ATOM 1574 C CA . VAL A 1 196 ? -4.235 18.118 -1.513 1.00 83.06 196 VAL A CA 1
ATOM 1575 C C . VAL A 1 196 ? -3.265 16.950 -1.402 1.00 83.06 196 VAL A C 1
ATOM 1577 O O . VAL A 1 196 ? -2.053 17.133 -1.311 1.00 83.06 196 VAL A O 1
ATOM 1580 N N . ALA A 1 197 ? -3.804 15.730 -1.452 1.00 87.31 197 ALA A N 1
ATOM 1581 C CA . ALA A 1 197 ? -2.989 14.528 -1.558 1.00 87.31 197 ALA A CA 1
ATOM 1582 C C . ALA A 1 197 ? -2.528 14.306 -3.008 1.00 87.31 197 ALA A C 1
ATOM 1584 O O . ALA A 1 197 ? -3.340 14.393 -3.931 1.00 87.31 197 ALA A O 1
ATOM 1585 N N . TYR A 1 198 ? -1.258 13.966 -3.215 1.00 88.19 198 TYR A N 1
ATOM 1586 C CA . TYR A 1 198 ? -0.665 13.798 -4.544 1.00 88.19 198 TYR A CA 1
ATOM 1587 C C . TYR A 1 198 ? 0.303 12.607 -4.611 1.00 88.19 198 TYR A C 1
ATOM 1589 O O . TYR A 1 198 ? 0.785 12.109 -3.593 1.00 88.19 198 TYR A O 1
ATOM 1597 N N . GLY A 1 199 ? 0.504 12.096 -5.826 1.00 91.69 199 GLY A N 1
ATOM 1598 C CA . GLY A 1 199 ? 1.508 11.077 -6.142 1.00 91.69 199 GLY A CA 1
ATOM 1599 C C . GLY A 1 199 ? 2.591 11.628 -7.067 1.00 91.69 199 GLY A C 1
ATOM 1600 O O . GLY A 1 199 ? 2.877 12.819 -7.026 1.00 91.69 199 GLY A O 1
ATOM 1601 N N . GLY A 1 200 ? 3.146 10.778 -7.928 1.00 94.31 200 GLY A N 1
ATOM 1602 C CA . GLY A 1 200 ? 4.213 11.155 -8.855 1.00 94.31 200 GLY A CA 1
ATOM 1603 C C . GLY A 1 200 ? 5.618 10.925 -8.284 1.00 94.31 200 GLY A C 1
ATOM 1604 O O . GLY A 1 200 ? 5.740 10.341 -7.205 1.00 94.31 200 GLY A O 1
ATOM 1605 N N . PRO A 1 201 ? 6.664 11.415 -8.970 1.00 95.88 201 PRO A N 1
ATOM 1606 C CA . PRO A 1 201 ? 8.053 11.047 -8.682 1.00 95.88 201 PRO A CA 1
ATOM 1607 C C . PRO A 1 201 ? 8.520 11.361 -7.255 1.00 95.88 201 PRO A C 1
ATOM 1609 O O . PRO A 1 201 ? 9.262 10.593 -6.650 1.00 95.88 201 PRO A O 1
ATOM 1612 N N . ASP A 1 202 ? 8.030 12.449 -6.652 1.00 95.38 202 ASP A N 1
ATOM 1613 C CA . ASP A 1 202 ? 8.356 12.769 -5.256 1.00 95.38 202 ASP A CA 1
ATOM 1614 C C . ASP A 1 202 ? 7.841 11.696 -4.276 1.00 95.38 202 ASP A C 1
ATOM 1616 O O . ASP A 1 202 ? 8.446 11.473 -3.226 1.00 95.38 202 ASP A O 1
ATOM 1620 N N . LEU A 1 203 ? 6.725 11.024 -4.595 1.00 95.69 203 LEU A N 1
ATOM 1621 C CA . LEU A 1 203 ? 6.155 9.969 -3.754 1.00 95.69 203 LEU A CA 1
ATOM 1622 C C . LEU A 1 203 ? 7.005 8.697 -3.807 1.00 95.69 203 LEU A C 1
ATOM 1624 O O . LEU A 1 203 ? 7.329 8.159 -2.748 1.00 95.69 203 LEU A O 1
ATOM 1628 N N . SER A 1 204 ? 7.366 8.218 -5.001 1.00 96.31 204 SER A N 1
ATOM 1629 C CA . SER A 1 204 ? 8.273 7.070 -5.128 1.00 96.31 204 SER A CA 1
ATOM 1630 C C . SER A 1 204 ? 9.636 7.396 -4.526 1.00 96.31 204 SER A C 1
ATOM 1632 O O . SER A 1 204 ? 10.123 6.619 -3.711 1.00 96.31 204 SER A O 1
ATOM 1634 N N . GLY A 1 205 ? 10.189 8.579 -4.811 1.00 95.94 205 GLY A N 1
ATOM 1635 C CA . GLY A 1 205 ? 11.454 9.046 -4.243 1.00 95.94 205 GLY A CA 1
ATOM 1636 C C . GLY A 1 205 ? 11.464 9.039 -2.712 1.00 95.94 205 GLY A C 1
ATOM 1637 O O . GLY A 1 205 ? 12.354 8.444 -2.104 1.00 95.94 205 GLY A O 1
ATOM 1638 N N . ARG A 1 206 ? 10.442 9.621 -2.066 1.00 95.75 206 ARG A N 1
ATOM 1639 C CA . ARG A 1 206 ? 10.337 9.615 -0.596 1.00 95.75 206 ARG A CA 1
ATOM 1640 C C . ARG A 1 206 ? 10.169 8.205 -0.031 1.00 95.75 206 ARG A C 1
ATOM 1642 O O . ARG A 1 206 ? 10.807 7.859 0.962 1.00 95.75 206 ARG A O 1
ATOM 1649 N N . ASN A 1 207 ? 9.316 7.390 -0.648 1.00 97.00 207 ASN A N 1
ATOM 1650 C CA . ASN A 1 207 ? 9.056 6.034 -0.175 1.00 97.00 207 ASN A CA 1
ATOM 1651 C C . ASN A 1 207 ? 10.315 5.153 -0.300 1.00 97.00 207 ASN A C 1
ATOM 1653 O O . ASN A 1 207 ? 10.692 4.493 0.664 1.00 97.00 207 ASN A O 1
ATOM 1657 N N . LEU A 1 208 ? 10.992 5.164 -1.450 1.00 96.50 208 LEU A N 1
ATOM 1658 C CA . LEU A 1 208 ? 12.215 4.386 -1.671 1.00 96.50 208 LEU A CA 1
ATOM 1659 C C . LEU A 1 208 ? 13.324 4.810 -0.699 1.00 96.50 208 LEU A C 1
ATOM 1661 O O . LEU A 1 208 ? 13.907 3.945 -0.050 1.00 96.50 208 LEU A O 1
ATOM 1665 N N . ALA A 1 209 ? 13.534 6.118 -0.510 1.00 94.88 209 ALA A N 1
ATOM 1666 C CA . ALA A 1 209 ? 14.509 6.636 0.453 1.00 94.88 209 ALA A CA 1
ATOM 1667 C C . ALA A 1 209 ? 14.183 6.231 1.902 1.00 94.88 209 ALA A C 1
ATOM 1669 O O . ALA A 1 209 ? 15.080 5.891 2.673 1.00 94.88 209 ALA A O 1
ATOM 1670 N N . GLY A 1 210 ? 12.902 6.236 2.285 1.00 94.94 210 GLY A N 1
ATOM 1671 C CA . GLY A 1 210 ? 12.467 5.793 3.610 1.00 94.94 210 GLY A CA 1
ATOM 1672 C C . GLY A 1 210 ? 12.732 4.305 3.859 1.00 94.94 210 GLY A C 1
ATOM 1673 O O . GLY A 1 210 ? 13.260 3.956 4.913 1.00 94.94 210 GLY A O 1
ATOM 1674 N N . LEU A 1 211 ? 12.416 3.438 2.888 1.00 95.00 211 LEU A N 1
ATOM 1675 C CA . LEU A 1 211 ? 12.691 1.996 2.978 1.00 95.00 211 LEU A CA 1
ATOM 1676 C C . LEU A 1 211 ? 14.194 1.709 3.046 1.00 95.00 211 LEU A C 1
ATOM 1678 O O . LEU A 1 211 ? 14.639 0.921 3.873 1.00 95.00 211 LEU A O 1
ATOM 1682 N N . GLU A 1 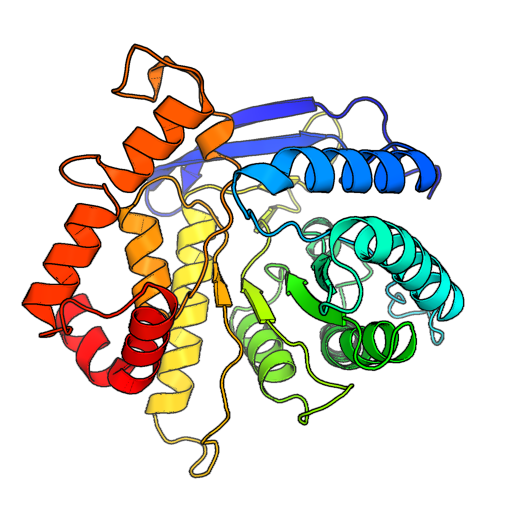212 ? 14.975 2.387 2.214 1.00 93.88 212 GLU A N 1
ATOM 1683 C CA . GLU A 1 212 ? 16.430 2.266 2.176 1.00 93.88 212 GLU A CA 1
ATOM 1684 C C . GLU A 1 212 ? 17.084 2.680 3.501 1.00 93.88 212 GLU A C 1
ATOM 1686 O O . GLU A 1 212 ? 17.851 1.908 4.077 1.00 93.88 212 GLU A O 1
ATOM 1691 N N . ARG A 1 213 ? 16.712 3.841 4.060 1.00 92.44 213 ARG A N 1
ATOM 1692 C CA . ARG A 1 213 ? 17.185 4.264 5.391 1.00 92.44 213 ARG A CA 1
ATOM 1693 C C . ARG A 1 213 ? 16.767 3.273 6.479 1.00 92.44 213 ARG A C 1
ATOM 1695 O O . ARG A 1 213 ? 17.535 3.032 7.406 1.00 92.44 213 ARG A O 1
ATOM 1702 N N . PHE A 1 214 ? 15.571 2.696 6.375 1.00 91.06 214 PHE A N 1
ATOM 1703 C CA . PHE A 1 214 ? 15.086 1.708 7.335 1.00 91.06 214 PHE A CA 1
ATOM 1704 C C . PHE A 1 214 ? 15.878 0.392 7.288 1.00 91.06 214 PHE A C 1
ATOM 1706 O O . PHE A 1 214 ? 16.132 -0.187 8.340 1.00 91.06 214 PHE A O 1
ATOM 1713 N N . LEU A 1 215 ? 16.310 -0.057 6.105 1.00 89.50 215 LEU A N 1
ATOM 1714 C CA . LEU A 1 215 ? 17.185 -1.227 5.944 1.00 89.50 215 LEU A CA 1
ATOM 1715 C C . LEU A 1 215 ? 18.624 -0.947 6.414 1.00 89.50 215 LEU A C 1
ATOM 1717 O O . LEU A 1 215 ? 19.240 -1.782 7.078 1.00 89.50 215 LEU A O 1
ATOM 1721 N N . ALA A 1 216 ? 19.149 0.251 6.140 1.00 87.69 216 ALA A N 1
ATOM 1722 C CA . ALA A 1 216 ? 20.492 0.648 6.569 1.00 87.69 216 ALA A CA 1
ATOM 1723 C C . ALA A 1 216 ? 20.635 0.704 8.102 1.00 87.69 216 ALA A C 1
ATOM 1725 O O . ALA A 1 216 ? 21.638 0.247 8.647 1.00 87.69 216 ALA A O 1
ATOM 1726 N N . LEU A 1 217 ? 19.611 1.193 8.817 1.00 82.69 217 LEU A N 1
ATOM 1727 C CA . LEU A 1 217 ? 19.615 1.239 10.287 1.00 82.69 217 LEU A CA 1
ATOM 1728 C C . LEU A 1 217 ? 19.791 -0.139 10.942 1.00 82.69 217 LEU A C 1
ATOM 1730 O O . LEU A 1 217 ? 20.316 -0.221 12.053 1.00 82.69 217 LEU A O 1
ATOM 1734 N N . GLU A 1 218 ? 19.346 -1.205 10.280 1.00 71.69 218 GLU A N 1
ATOM 1735 C CA . GLU A 1 218 ? 19.506 -2.573 10.775 1.00 71.69 218 GLU A CA 1
ATOM 1736 C C . GLU A 1 218 ? 20.899 -3.131 10.491 1.00 71.69 218 GLU A C 1
ATOM 1738 O O . GLU A 1 218 ? 21.469 -3.828 11.332 1.00 71.69 218 GLU A O 1
ATOM 1743 N N . SER A 1 219 ? 21.454 -2.780 9.334 1.00 68.56 219 SER A N 1
ATOM 1744 C CA . SER A 1 219 ? 22.756 -3.266 8.877 1.00 68.56 219 SER A CA 1
ATOM 1745 C C . SER A 1 219 ? 23.913 -2.666 9.690 1.00 68.56 219 SER A C 1
ATOM 1747 O O . SER A 1 219 ? 24.882 -3.351 10.007 1.00 68.56 219 SER A O 1
ATOM 1749 N N . ASP A 1 220 ? 23.751 -1.428 10.171 1.00 63.12 220 ASP A N 1
ATOM 1750 C CA . ASP A 1 220 ? 24.704 -0.721 11.042 1.00 63.12 220 ASP A CA 1
ATOM 1751 C C . ASP A 1 220 ? 24.875 -1.338 12.453 1.00 63.12 220 ASP A C 1
ATOM 1753 O O . ASP A 1 220 ? 25.583 -0.783 13.299 1.00 63.12 220 ASP A O 1
ATOM 1757 N N . GLY A 1 221 ? 24.221 -2.467 12.759 1.00 55.91 221 GLY A N 1
ATOM 1758 C CA . GLY A 1 221 ? 24.451 -3.232 13.990 1.00 55.91 221 GLY A CA 1
ATOM 1759 C C . GLY A 1 221 ? 24.076 -2.498 15.281 1.00 55.91 221 GLY A C 1
ATOM 1760 O O . GLY A 1 221 ? 24.509 -2.898 16.364 1.00 55.91 221 GLY A O 1
ATOM 1761 N N . ARG A 1 222 ? 23.269 -1.430 15.198 1.00 48.31 222 ARG A N 1
ATOM 1762 C CA . ARG A 1 222 ? 22.907 -0.596 16.358 1.00 48.31 222 ARG A CA 1
ATOM 1763 C C . ARG A 1 222 ? 22.008 -1.296 17.382 1.00 48.31 222 ARG A C 1
ATOM 1765 O O . ARG A 1 222 ? 21.841 -0.751 18.463 1.00 48.31 222 ARG A O 1
ATOM 1772 N N . GLU A 1 223 ? 21.510 -2.501 17.101 1.00 47.44 223 GLU A N 1
ATOM 1773 C CA . GLU A 1 223 ? 20.820 -3.368 18.070 1.00 47.44 223 GLU A CA 1
ATOM 1774 C C . GLU A 1 223 ? 21.108 -4.862 17.771 1.00 47.44 223 GLU A C 1
ATOM 1776 O O . GLU A 1 223 ? 20.359 -5.511 17.029 1.00 47.44 223 GLU A O 1
ATOM 1781 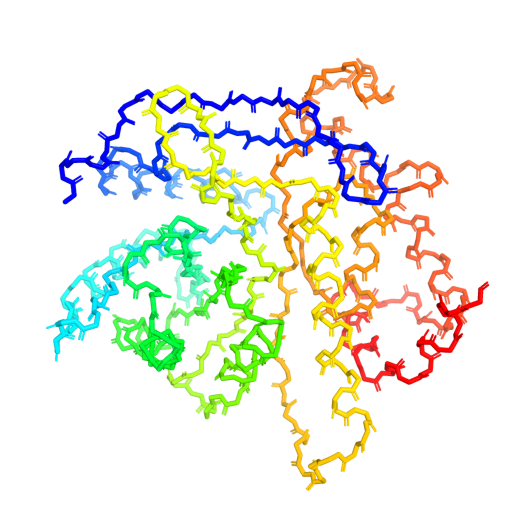N N . PRO A 1 224 ? 22.182 -5.451 18.332 1.00 36.12 224 PRO A N 1
ATOM 1782 C CA . PRO A 1 224 ? 22.449 -6.883 18.224 1.00 36.12 224 PRO A CA 1
ATOM 1783 C C . PRO A 1 224 ? 21.320 -7.673 18.910 1.00 36.12 224 PRO A C 1
ATOM 1785 O O . PRO A 1 224 ? 21.206 -7.658 20.133 1.00 36.12 224 PRO A O 1
ATOM 1788 N N . GLY A 1 225 ? 20.469 -8.359 18.137 1.00 42.09 225 GLY A N 1
ATOM 1789 C CA . GLY A 1 225 ? 19.403 -9.220 18.680 1.00 42.09 225 GLY A CA 1
ATOM 1790 C C . GLY A 1 225 ? 18.029 -9.118 18.011 1.00 42.09 225 GLY A C 1
ATOM 1791 O O . GLY A 1 225 ? 17.152 -9.925 18.318 1.00 42.09 225 GLY A O 1
ATOM 1792 N N . ARG A 1 226 ? 17.810 -8.194 17.065 1.00 48.34 226 ARG A N 1
ATOM 1793 C CA . ARG A 1 226 ? 16.588 -8.179 16.238 1.00 48.34 226 ARG A CA 1
ATOM 1794 C C . ARG A 1 226 ? 16.715 -9.077 14.998 1.00 48.34 226 ARG A C 1
ATOM 1796 O O . ARG A 1 226 ? 16.601 -8.603 13.877 1.00 48.34 226 ARG A O 1
ATOM 1803 N N . ALA A 1 227 ? 16.850 -10.390 15.169 1.00 51.62 227 ALA A N 1
ATOM 1804 C CA . ALA A 1 227 ? 16.379 -11.302 14.120 1.00 51.62 227 ALA A CA 1
ATOM 1805 C C . ALA A 1 227 ? 14.841 -11.314 14.181 1.00 51.62 227 ALA A C 1
ATOM 1807 O O . ALA A 1 227 ? 14.237 -12.220 14.750 1.00 51.62 227 ALA A O 1
ATOM 1808 N N . ARG A 1 228 ? 14.204 -10.223 13.739 1.00 63.16 228 ARG A N 1
ATOM 1809 C CA . ARG A 1 228 ? 12.743 -10.113 13.709 1.00 63.16 228 ARG A CA 1
ATOM 1810 C C . ARG A 1 228 ? 12.261 -10.603 12.360 1.00 63.16 228 ARG A C 1
ATOM 1812 O O . ARG A 1 228 ? 12.751 -10.156 11.330 1.00 63.16 228 ARG A O 1
ATOM 1819 N N . GLU A 1 229 ? 11.293 -11.507 12.379 1.00 76.31 229 GLU A N 1
ATOM 1820 C CA . GLU A 1 229 ? 10.528 -11.859 11.188 1.00 76.31 229 GLU A CA 1
ATOM 1821 C C . GLU A 1 229 ? 9.887 -10.579 10.647 1.00 76.31 229 GLU A C 1
ATOM 1823 O O . GLU A 1 229 ? 9.003 -10.035 11.300 1.00 76.31 229 GLU A O 1
ATOM 1828 N N . ARG A 1 230 ? 10.378 -10.054 9.522 1.00 86.12 230 ARG A N 1
ATOM 1829 C CA . ARG A 1 230 ? 9.910 -8.791 8.929 1.00 86.12 230 ARG A CA 1
ATOM 1830 C C . ARG A 1 230 ? 8.520 -8.964 8.343 1.00 86.12 230 ARG A C 1
ATOM 1832 O O . ARG A 1 230 ? 8.210 -10.024 7.797 1.00 86.12 230 ARG A O 1
ATOM 1839 N N . LEU A 1 231 ? 7.709 -7.916 8.405 1.00 93.25 231 LEU A N 1
ATOM 1840 C CA . LEU A 1 231 ? 6.409 -7.956 7.753 1.00 93.25 231 LEU A CA 1
ATOM 1841 C C . LEU A 1 231 ? 6.583 -7.990 6.227 1.00 93.25 231 LEU A C 1
ATOM 1843 O O . LEU A 1 231 ? 7.421 -7.268 5.677 1.00 93.25 231 LEU A O 1
ATOM 1847 N N . PRO A 1 232 ? 5.779 -8.787 5.503 1.00 95.56 232 PRO A N 1
ATOM 1848 C CA . PRO A 1 232 ? 5.620 -8.619 4.068 1.00 95.56 232 PRO A CA 1
ATOM 1849 C C . PRO A 1 232 ? 5.237 -7.171 3.739 1.00 95.56 232 PRO A C 1
ATOM 1851 O O . PRO A 1 232 ? 4.325 -6.601 4.347 1.00 95.56 232 PRO A O 1
ATOM 1854 N N . VAL A 1 233 ? 5.924 -6.574 2.763 1.00 97.50 233 VAL A N 1
ATOM 1855 C CA . VAL A 1 233 ? 5.681 -5.190 2.344 1.00 97.50 233 VAL A CA 1
ATOM 1856 C C . VAL A 1 233 ? 4.972 -5.176 0.996 1.00 97.50 233 VAL A C 1
ATOM 1858 O O . VAL A 1 233 ? 5.499 -5.643 -0.011 1.00 97.50 233 VAL A O 1
ATOM 1861 N N . SER A 1 234 ? 3.791 -4.573 0.966 1.00 97.75 234 SER A N 1
ATOM 1862 C CA . SER A 1 234 ? 3.085 -4.200 -0.249 1.00 97.75 234 SER A CA 1
ATOM 1863 C C . SER A 1 234 ? 3.460 -2.771 -0.640 1.00 97.75 234 SER A C 1
ATOM 1865 O O . SER A 1 234 ? 2.944 -1.800 -0.082 1.00 97.75 234 SER A O 1
ATOM 1867 N N . ALA A 1 235 ? 4.348 -2.616 -1.617 1.00 97.50 235 ALA A N 1
ATOM 1868 C CA . ALA A 1 235 ? 4.760 -1.303 -2.090 1.00 97.50 235 ALA A CA 1
ATOM 1869 C C . ALA A 1 235 ? 3.615 -0.558 -2.779 1.00 97.50 235 ALA A C 1
ATOM 1871 O O . ALA A 1 235 ? 2.813 -1.129 -3.516 1.00 97.50 235 ALA A O 1
ATOM 1872 N N . THR A 1 236 ? 3.565 0.748 -2.561 1.00 95.56 236 THR A N 1
ATOM 1873 C CA . THR A 1 236 ? 2.702 1.681 -3.281 1.00 95.56 236 THR A CA 1
ATOM 1874 C C . THR A 1 236 ? 3.425 3.015 -3.399 1.00 95.56 236 THR A C 1
ATOM 1876 O O . THR A 1 236 ? 4.221 3.386 -2.539 1.00 95.56 236 THR A O 1
ATOM 1879 N N . GLY A 1 237 ? 3.090 3.773 -4.437 1.00 93.69 237 GLY A N 1
ATOM 1880 C CA . GLY A 1 237 ? 3.644 5.101 -4.668 1.00 93.69 237 GLY A CA 1
ATOM 1881 C C . GLY A 1 237 ? 4.343 5.181 -6.010 1.00 93.69 237 GLY A C 1
ATOM 1882 O O . GLY A 1 237 ? 5.433 4.662 -6.178 1.00 93.69 237 GLY A O 1
ATOM 1883 N N . ASP A 1 238 ? 3.667 5.810 -6.969 1.00 95.12 238 ASP A N 1
ATOM 1884 C CA . ASP A 1 238 ? 4.202 6.111 -8.302 1.00 95.12 238 ASP A CA 1
ATOM 1885 C C . ASP A 1 238 ? 4.899 4.942 -9.027 1.00 95.12 238 ASP A C 1
ATOM 1887 O O . ASP A 1 238 ? 5.853 5.118 -9.776 1.00 95.12 238 ASP A O 1
ATOM 1891 N N . ILE A 1 239 ? 4.382 3.724 -8.846 1.00 96.81 239 ILE A N 1
ATOM 1892 C CA . ILE A 1 239 ? 4.808 2.559 -9.624 1.00 96.81 239 ILE A CA 1
ATOM 1893 C C . ILE A 1 239 ? 4.204 2.687 -11.029 1.00 96.81 239 ILE A C 1
ATOM 1895 O O . ILE A 1 239 ? 3.097 2.218 -11.301 1.00 96.81 239 ILE A O 1
ATOM 1899 N N . HIS A 1 240 ? 4.909 3.419 -11.889 1.00 94.50 240 HIS A N 1
ATOM 1900 C CA . HIS A 1 240 ? 4.511 3.731 -13.263 1.00 94.50 240 HIS A CA 1
ATOM 1901 C C . HIS A 1 240 ? 5.252 2.877 -14.308 1.00 94.50 240 HIS A C 1
ATOM 1903 O O . HIS A 1 240 ? 4.906 2.899 -15.487 1.00 94.50 240 HIS A O 1
ATOM 1909 N N . SER A 1 241 ? 6.260 2.116 -13.881 1.00 95.88 241 SER A N 1
ATOM 1910 C CA . SER A 1 241 ? 7.030 1.190 -14.707 1.00 95.88 241 SER A CA 1
ATOM 1911 C C . SER A 1 241 ? 7.445 -0.037 -13.897 1.00 95.88 241 SER A C 1
ATOM 1913 O O . SER A 1 241 ? 7.439 -0.028 -12.662 1.00 95.88 241 SER A O 1
ATOM 1915 N N . GLY A 1 242 ? 7.825 -1.101 -14.595 1.00 97.00 242 GLY A N 1
ATOM 1916 C CA . GLY A 1 242 ? 8.425 -2.275 -13.979 1.00 97.00 242 GLY A CA 1
ATOM 1917 C C . GLY A 1 242 ? 9.799 -2.010 -13.365 1.00 97.00 242 GLY A C 1
ATOM 1918 O O . GLY A 1 242 ? 10.128 -2.630 -12.361 1.00 97.00 242 GLY A O 1
ATOM 1919 N N . ARG A 1 243 ? 10.558 -1.034 -13.881 1.00 96.31 243 ARG A N 1
ATOM 1920 C CA . ARG A 1 243 ? 11.788 -0.541 -13.246 1.00 96.31 243 ARG A CA 1
ATOM 1921 C C . ARG A 1 243 ? 11.521 -0.042 -11.828 1.00 96.31 243 ARG A C 1
ATOM 1923 O O . ARG A 1 243 ? 12.160 -0.501 -10.892 1.00 96.31 243 ARG A O 1
ATOM 1930 N N . ILE A 1 244 ? 10.535 0.840 -11.648 1.00 97.06 244 ILE A N 1
ATOM 1931 C CA . ILE A 1 244 ? 10.173 1.338 -10.310 1.00 97.06 244 ILE A CA 1
ATOM 1932 C C . ILE A 1 244 ? 9.667 0.200 -9.412 1.00 97.06 244 ILE A C 1
ATOM 1934 O O . ILE A 1 244 ? 9.994 0.162 -8.228 1.00 97.06 244 ILE A O 1
ATOM 1938 N N . ALA A 1 245 ? 8.914 -0.766 -9.951 1.00 97.94 245 ALA A N 1
ATOM 1939 C CA . ALA A 1 245 ? 8.526 -1.952 -9.184 1.00 97.94 245 ALA A CA 1
ATOM 1940 C C . ALA A 1 245 ? 9.752 -2.764 -8.714 1.00 97.94 245 ALA A C 1
ATOM 1942 O O . ALA A 1 245 ? 9.788 -3.203 -7.566 1.00 97.94 245 ALA A O 1
ATOM 1943 N N . ALA A 1 246 ? 10.777 -2.913 -9.557 1.00 96.69 246 ALA A N 1
ATOM 1944 C CA . ALA A 1 246 ? 12.032 -3.564 -9.190 1.00 96.69 246 ALA A CA 1
ATOM 1945 C C . ALA A 1 246 ? 12.812 -2.778 -8.117 1.00 96.69 246 ALA A C 1
ATOM 1947 O O . ALA A 1 246 ? 13.324 -3.385 -7.182 1.00 96.69 246 ALA A O 1
ATOM 1948 N N . GLU A 1 247 ? 12.823 -1.443 -8.162 1.00 96.62 247 GLU A N 1
ATOM 1949 C CA . GLU A 1 247 ? 13.422 -0.617 -7.098 1.00 96.62 247 GLU A CA 1
ATOM 1950 C C . GLU A 1 247 ? 12.767 -0.880 -5.730 1.00 96.62 247 GLU A C 1
ATOM 1952 O O . GLU A 1 247 ? 13.454 -0.993 -4.710 1.00 96.62 247 GLU A O 1
ATOM 1957 N N . TYR A 1 248 ? 11.439 -1.027 -5.696 1.00 98.00 248 TYR A N 1
ATOM 1958 C CA . TYR A 1 248 ? 10.719 -1.420 -4.483 1.00 98.00 248 TYR A CA 1
ATOM 1959 C C . TYR A 1 248 ? 11.011 -2.864 -4.064 1.00 98.00 248 TYR A C 1
ATOM 1961 O O . TYR A 1 248 ? 11.183 -3.125 -2.873 1.00 98.00 248 TYR A O 1
ATOM 1969 N N . LEU A 1 249 ? 11.077 -3.796 -5.020 1.00 97.06 249 LEU A N 1
ATOM 1970 C CA . LEU A 1 249 ? 11.405 -5.203 -4.769 1.00 97.06 249 LEU A CA 1
ATOM 1971 C C . LEU A 1 249 ? 12.754 -5.345 -4.066 1.00 97.06 249 LEU A C 1
ATOM 1973 O O . LEU A 1 249 ? 12.862 -6.046 -3.063 1.00 97.06 249 LEU A O 1
ATOM 1977 N N . VAL A 1 250 ? 13.765 -4.640 -4.571 1.00 95.00 250 VAL A N 1
ATOM 1978 C CA . VAL A 1 250 ? 15.126 -4.662 -4.030 1.00 95.00 250 VAL A CA 1
ATOM 1979 C C . VAL A 1 250 ? 15.183 -4.082 -2.611 1.00 95.00 250 VAL A C 1
ATOM 1981 O O . VAL A 1 250 ? 16.007 -4.492 -1.801 1.00 95.00 250 VAL A O 1
ATOM 1984 N N . ARG A 1 251 ? 14.237 -3.206 -2.257 1.00 94.94 251 ARG A N 1
ATOM 1985 C CA . ARG 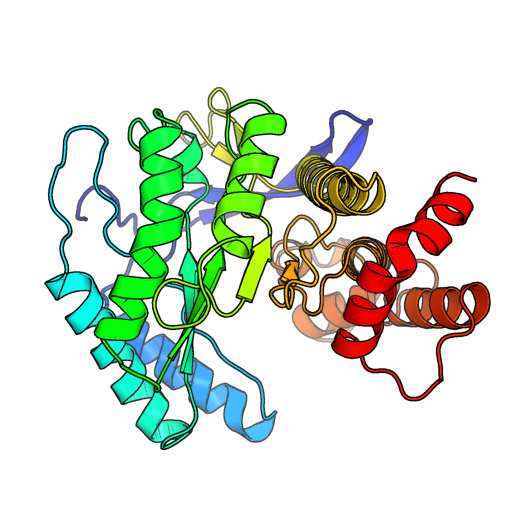A 1 251 ? 14.026 -2.699 -0.888 1.00 94.94 251 ARG A CA 1
ATOM 1986 C C . ARG A 1 251 ? 13.045 -3.551 -0.077 1.00 94.94 251 ARG A C 1
ATOM 1988 O O . ARG A 1 251 ? 12.571 -3.136 0.980 1.00 94.94 251 ARG A O 1
ATOM 1995 N N . GLY A 1 252 ? 12.740 -4.753 -0.556 1.00 94.56 252 GLY A N 1
ATOM 1996 C CA . GLY A 1 252 ? 11.992 -5.756 0.180 1.00 94.56 252 GLY A CA 1
ATOM 1997 C C . GLY A 1 252 ? 10.487 -5.768 -0.023 1.00 94.56 252 GLY A C 1
ATOM 1998 O O . GLY A 1 252 ? 9.798 -6.405 0.773 1.00 94.56 252 GLY A O 1
ATOM 1999 N N . ALA A 1 253 ? 9.950 -5.104 -1.042 1.00 97.44 253 ALA A N 1
ATOM 2000 C CA . ALA A 1 253 ? 8.531 -5.216 -1.357 1.00 97.44 253 ALA A CA 1
ATOM 2001 C C . ALA A 1 253 ? 8.201 -6.575 -1.992 1.00 97.44 253 ALA A C 1
ATOM 2003 O O . ALA A 1 253 ? 8.749 -6.930 -3.031 1.00 97.44 253 ALA A O 1
ATOM 2004 N N . SER A 1 254 ? 7.277 -7.320 -1.388 1.00 96.44 254 SER A N 1
ATOM 2005 C CA . SER A 1 254 ? 6.817 -8.635 -1.854 1.00 96.44 254 SER A CA 1
ATOM 2006 C C . SER A 1 254 ? 5.515 -8.578 -2.663 1.00 96.44 254 SER A C 1
ATOM 2008 O O . SER A 1 254 ? 5.099 -9.587 -3.228 1.00 96.44 254 SER A O 1
ATOM 2010 N N . SER A 1 255 ? 4.864 -7.415 -2.729 1.00 96.94 255 SER A N 1
ATOM 2011 C CA . SER A 1 255 ? 3.726 -7.138 -3.613 1.00 96.94 255 SER A CA 1
ATOM 2012 C C . SER A 1 255 ? 3.661 -5.652 -3.973 1.00 96.94 255 SER A C 1
ATOM 2014 O O . SER A 1 255 ? 4.327 -4.822 -3.353 1.00 96.94 255 SER A O 1
ATOM 2016 N N . PHE A 1 256 ? 2.840 -5.298 -4.966 1.00 97.19 256 PHE A N 1
ATOM 2017 C CA . PHE A 1 256 ? 2.758 -3.937 -5.502 1.00 97.19 256 PHE A CA 1
ATOM 2018 C C . PHE A 1 256 ? 1.300 -3.500 -5.673 1.00 97.19 256 PHE A C 1
ATOM 2020 O O . PHE A 1 256 ? 0.498 -4.217 -6.267 1.00 97.19 256 PHE A O 1
ATOM 2027 N N . GLN A 1 257 ? 0.963 -2.303 -5.199 1.00 96.06 257 GLN A N 1
ATOM 2028 C CA . GLN A 1 257 ? -0.316 -1.645 -5.452 1.00 96.06 257 GLN A CA 1
ATOM 2029 C C . GLN A 1 257 ? -0.099 -0.472 -6.404 1.00 96.06 257 GLN A C 1
ATOM 2031 O O . GLN A 1 257 ? 0.718 0.420 -6.164 1.00 96.06 257 GLN A O 1
ATOM 2036 N N . MET A 1 258 ? -0.873 -0.453 -7.483 1.00 95.19 258 MET A N 1
ATOM 2037 C CA . MET A 1 258 ? -0.751 0.527 -8.555 1.00 95.19 258 MET A CA 1
ATOM 2038 C C . MET A 1 258 ? -2.110 1.173 -8.796 1.00 95.19 258 MET A C 1
ATOM 2040 O O . MET A 1 258 ? -3.132 0.497 -8.847 1.00 95.19 258 MET A O 1
ATOM 2044 N N . HIS A 1 259 ? -2.125 2.496 -8.949 1.00 91.50 259 HIS A N 1
ATOM 2045 C CA . HIS A 1 259 ? -3.358 3.248 -9.193 1.00 91.50 259 HIS A CA 1
ATOM 2046 C C . HIS A 1 259 ? -3.209 4.191 -10.386 1.00 91.50 259 HIS A C 1
ATOM 2048 O O . HIS A 1 259 ? -3.943 4.071 -11.360 1.00 91.50 259 HIS A O 1
ATOM 2054 N N . THR A 1 260 ? -2.254 5.126 -10.329 1.00 93.06 260 THR A N 1
ATOM 2055 C CA . THR A 1 260 ? -2.099 6.189 -11.339 1.00 93.06 260 THR A CA 1
ATOM 2056 C C . THR A 1 260 ? -1.904 5.643 -12.748 1.00 93.06 260 THR A C 1
ATOM 2058 O O . THR A 1 260 ? -2.521 6.159 -13.675 1.00 93.06 260 THR A O 1
ATOM 2061 N N . ILE A 1 261 ? -1.114 4.578 -12.911 1.00 94.75 261 ILE A N 1
ATOM 2062 C CA . ILE A 1 261 ? -0.841 4.008 -14.231 1.00 94.75 261 ILE A CA 1
ATOM 2063 C C . ILE A 1 261 ? -2.120 3.528 -14.937 1.00 94.75 261 ILE A C 1
ATOM 2065 O O . ILE A 1 261 ? -2.304 3.799 -16.115 1.00 94.75 261 ILE A O 1
ATOM 2069 N N . PHE A 1 262 ? -3.076 2.944 -14.208 1.00 93.44 262 PHE A N 1
ATOM 2070 C CA . PHE A 1 262 ? -4.369 2.516 -14.758 1.00 93.44 262 PHE A CA 1
ATOM 2071 C C . PHE A 1 262 ? -5.321 3.677 -15.074 1.00 93.44 262 PHE A C 1
ATOM 2073 O O . PHE A 1 262 ? -6.416 3.456 -15.585 1.00 93.44 262 PHE A O 1
ATOM 2080 N N . GLN A 1 263 ? -4.933 4.916 -14.776 1.00 91.56 263 GLN A N 1
ATOM 2081 C CA . GLN A 1 263 ? -5.725 6.113 -15.051 1.00 91.56 263 GLN A CA 1
ATOM 2082 C C . GLN A 1 263 ? -5.159 6.930 -16.219 1.00 91.56 263 GLN A C 1
ATOM 2084 O O . GLN A 1 263 ? -5.836 7.840 -16.697 1.00 91.56 263 GLN A O 1
ATOM 2089 N N . LEU A 1 264 ? -3.967 6.596 -16.725 1.00 92.69 264 LEU A N 1
ATOM 2090 C CA . LEU A 1 264 ? -3.312 7.382 -17.769 1.00 92.69 264 LEU A CA 1
ATOM 2091 C C . LEU A 1 264 ? -4.126 7.430 -19.077 1.00 92.69 264 LEU A C 1
ATOM 2093 O O . LEU A 1 264 ? -4.920 6.517 -19.361 1.00 92.69 264 LEU A O 1
ATOM 2097 N N . PRO A 1 265 ? -3.966 8.503 -19.873 1.00 91.00 265 PRO A N 1
ATOM 2098 C CA . PRO A 1 265 ? -4.470 8.552 -21.240 1.00 91.00 265 PRO A CA 1
ATOM 2099 C C . PRO A 1 265 ? -3.858 7.457 -22.123 1.00 91.00 265 PRO A C 1
ATOM 2101 O O . PRO A 1 265 ? -2.704 7.077 -21.953 1.00 91.00 265 PRO A O 1
ATOM 2104 N N . ASP A 1 266 ? -4.600 7.011 -23.138 1.00 91.62 266 ASP A N 1
ATOM 2105 C CA . ASP A 1 266 ? -4.141 5.977 -24.079 1.00 91.62 266 ASP A CA 1
ATOM 2106 C C . ASP A 1 266 ? -2.876 6.371 -24.867 1.00 91.62 266 ASP A C 1
ATOM 2108 O O . ASP A 1 266 ? -2.164 5.497 -25.364 1.00 91.62 266 ASP A O 1
ATOM 2112 N N . SER A 1 267 ? -2.585 7.673 -24.976 1.00 92.06 267 SER A N 1
ATOM 2113 C CA . SER A 1 267 ? -1.359 8.193 -25.595 1.00 92.06 267 SER A CA 1
ATOM 2114 C C . SER A 1 267 ? -0.091 7.759 -24.868 1.00 92.06 267 SER A C 1
ATOM 2116 O O . SER A 1 267 ? 0.948 7.646 -25.516 1.00 92.06 267 SER A O 1
ATOM 2118 N N . GLU A 1 268 ? -0.191 7.483 -23.567 1.00 93.50 268 GLU A N 1
ATOM 2119 C CA . GLU A 1 268 ? 0.945 7.157 -22.703 1.00 93.50 268 GLU A CA 1
ATOM 2120 C C . GLU A 1 268 ? 1.388 5.693 -22.821 1.00 93.50 268 GLU A C 1
ATOM 2122 O O . GLU A 1 268 ? 2.433 5.324 -22.294 1.00 93.50 268 GLU A O 1
ATOM 2127 N N . PHE A 1 269 ? 0.622 4.847 -23.520 1.00 94.38 269 PHE A N 1
ATOM 2128 C CA . PHE A 1 269 ? 0.954 3.434 -23.695 1.00 94.38 269 PHE A CA 1
ATOM 2129 C C . PHE A 1 269 ? 1.471 3.130 -25.101 1.00 94.38 269 PHE A C 1
ATOM 2131 O O . PHE A 1 269 ? 0.893 3.543 -26.114 1.00 94.38 269 PHE A O 1
ATOM 2138 N N . THR A 1 270 ? 2.527 2.317 -25.171 1.00 90.88 270 THR A N 1
ATOM 2139 C CA . THR A 1 270 ? 3.068 1.807 -26.439 1.00 90.88 270 THR A CA 1
ATOM 2140 C C . THR A 1 270 ? 2.110 0.813 -27.098 1.00 90.88 270 THR A C 1
ATOM 2142 O O . THR A 1 270 ? 1.944 0.823 -28.319 1.00 90.88 270 THR A O 1
ATOM 2145 N N . MET A 1 271 ? 1.443 -0.027 -26.298 1.00 94.12 271 MET A N 1
ATOM 2146 C CA . MET A 1 271 ? 0.451 -0.987 -26.782 1.00 94.12 271 MET A CA 1
ATOM 2147 C C . MET A 1 271 ? -0.789 -0.253 -27.324 1.00 94.12 271 MET A C 1
ATOM 2149 O O . MET A 1 271 ? -1.452 0.498 -26.610 1.00 94.12 271 MET A O 1
ATOM 2153 N N . ARG A 1 272 ? -1.113 -0.469 -28.607 1.00 91.94 272 ARG A N 1
ATOM 2154 C CA . ARG A 1 272 ? -2.211 0.239 -29.300 1.00 91.94 272 ARG A CA 1
ATOM 2155 C C . ARG A 1 272 ? -3.555 -0.497 -29.283 1.00 91.94 272 ARG A C 1
ATOM 2157 O O . ARG A 1 272 ? -4.584 0.142 -29.475 1.00 91.94 272 ARG A O 1
ATOM 2164 N N . ALA A 1 273 ? -3.551 -1.803 -29.028 1.00 92.38 273 ALA A N 1
ATOM 2165 C CA . ALA A 1 273 ? -4.747 -2.644 -28.928 1.00 92.38 273 ALA A CA 1
ATOM 2166 C C . ALA A 1 273 ? -5.025 -3.058 -27.471 1.00 92.38 273 ALA A C 1
ATOM 2168 O O . ALA A 1 273 ? -4.198 -2.813 -26.598 1.00 92.38 273 ALA A O 1
ATOM 2169 N N . GLY A 1 274 ? -6.176 -3.685 -27.217 1.00 92.94 274 GLY A N 1
ATOM 2170 C CA . GLY A 1 274 ? -6.585 -4.115 -25.875 1.00 92.94 274 GLY A CA 1
ATOM 2171 C C . GLY A 1 274 ? -7.249 -3.012 -25.048 1.00 92.94 274 GLY A C 1
ATOM 2172 O O . GLY A 1 274 ? -7.332 -1.851 -25.462 1.00 92.94 274 GLY A O 1
ATOM 2173 N N . ASN A 1 275 ? -7.761 -3.396 -23.882 1.00 93.50 275 ASN A N 1
ATOM 2174 C CA . ASN A 1 275 ? -8.345 -2.465 -22.922 1.00 93.50 275 ASN A CA 1
ATOM 2175 C C . ASN A 1 275 ? -7.239 -1.738 -22.121 1.00 93.50 275 ASN A C 1
ATOM 2177 O O . ASN A 1 275 ? -6.050 -2.033 -22.247 1.00 93.50 275 ASN A O 1
ATOM 2181 N N . LYS A 1 276 ? -7.616 -0.761 -21.289 1.00 92.31 276 LYS A N 1
ATOM 2182 C CA . LYS A 1 276 ? -6.646 0.030 -20.513 1.00 92.31 276 LYS A CA 1
ATOM 2183 C C . LYS A 1 276 ? -5.816 -0.817 -19.539 1.00 92.31 276 LYS A C 1
ATOM 2185 O O . LYS A 1 276 ? -4.626 -0.556 -19.378 1.00 92.31 276 LYS A O 1
ATOM 2190 N N . THR A 1 277 ? -6.423 -1.825 -18.918 1.00 93.00 277 THR A N 1
ATOM 2191 C CA . THR A 1 277 ? -5.733 -2.761 -18.025 1.00 93.00 277 THR A CA 1
ATOM 2192 C C . THR A 1 277 ? -4.676 -3.553 -18.789 1.00 93.00 277 THR A C 1
ATOM 2194 O O . THR A 1 277 ? -3.537 -3.603 -18.335 1.00 93.00 277 THR A O 1
ATOM 2197 N N . ASP A 1 278 ? -5.005 -4.073 -19.977 1.00 95.19 278 ASP A N 1
ATOM 2198 C CA . ASP A 1 278 ? -4.055 -4.798 -20.833 1.00 95.19 278 ASP A CA 1
ATOM 2199 C C . ASP A 1 278 ? -2.845 -3.918 -21.171 1.00 95.19 278 ASP A C 1
ATOM 2201 O O . ASP A 1 278 ? -1.700 -4.340 -21.021 1.00 95.19 278 ASP A O 1
ATOM 2205 N N . LYS A 1 279 ? -3.093 -2.664 -21.571 1.00 96.25 279 LYS A N 1
ATOM 2206 C CA . LYS A 1 279 ? -2.041 -1.702 -21.933 1.00 96.25 279 LYS A CA 1
ATOM 2207 C C . LYS A 1 279 ? -1.127 -1.368 -20.754 1.00 96.25 279 LYS A C 1
ATOM 2209 O O . LYS A 1 279 ? 0.093 -1.359 -20.913 1.00 96.25 279 LYS A O 1
ATOM 2214 N N . ALA A 1 280 ? -1.703 -1.117 -19.578 1.00 96.00 280 ALA A N 1
ATOM 2215 C CA . ALA A 1 280 ? -0.942 -0.818 -18.369 1.00 96.00 280 ALA A CA 1
ATOM 2216 C C . ALA A 1 280 ? -0.106 -2.023 -17.914 1.00 96.00 280 ALA A C 1
ATOM 2218 O O . ALA A 1 280 ? 1.090 -1.874 -17.664 1.00 96.00 280 ALA A O 1
ATOM 2219 N N . LEU A 1 281 ? -0.694 -3.224 -17.876 1.00 95.75 281 LEU A N 1
ATOM 2220 C CA . LEU A 1 281 ? 0.029 -4.452 -17.534 1.00 95.75 281 LEU A CA 1
ATOM 2221 C C . LEU A 1 281 ? 1.129 -4.760 -18.551 1.00 95.75 281 LEU A C 1
ATOM 2223 O O . LEU A 1 281 ? 2.234 -5.125 -18.157 1.00 95.75 281 LEU A O 1
ATOM 2227 N N . HIS A 1 282 ? 0.870 -4.550 -19.845 1.00 96.38 282 HIS A N 1
ATOM 2228 C CA . HIS A 1 282 ? 1.883 -4.721 -20.878 1.00 96.38 282 HIS A CA 1
ATOM 2229 C C . HIS A 1 282 ? 3.071 -3.775 -20.671 1.00 96.38 282 HIS A C 1
ATOM 2231 O O . HIS A 1 282 ? 4.221 -4.203 -20.753 1.00 96.38 282 HIS A O 1
ATOM 2237 N N . GLN A 1 283 ? 2.808 -2.499 -20.373 1.00 95.75 283 GLN A N 1
ATOM 2238 C CA . GLN A 1 283 ? 3.853 -1.518 -20.076 1.00 95.75 283 GLN A CA 1
ATOM 2239 C C . GLN A 1 283 ? 4.666 -1.914 -18.834 1.00 95.75 283 GLN A C 1
ATOM 2241 O O . GLN A 1 283 ? 5.893 -1.880 -18.869 1.00 95.75 283 GLN A O 1
ATOM 2246 N N . ILE A 1 284 ? 4.000 -2.314 -17.748 1.00 97.06 284 ILE A N 1
ATOM 2247 C CA . ILE A 1 284 ? 4.673 -2.673 -16.492 1.00 97.06 284 ILE A CA 1
ATOM 2248 C C . ILE A 1 284 ? 5.507 -3.936 -16.645 1.00 97.06 284 ILE A C 1
ATOM 2250 O O . ILE A 1 284 ? 6.615 -3.982 -16.130 1.00 97.06 284 ILE A O 1
ATOM 2254 N N . LEU A 1 285 ? 4.993 -4.972 -17.308 1.00 97.00 285 LEU A N 1
ATOM 2255 C CA . LEU A 1 285 ? 5.640 -6.284 -17.332 1.00 97.00 285 LEU A CA 1
ATOM 2256 C C . LEU A 1 285 ? 6.662 -6.415 -18.461 1.00 97.00 285 LEU A C 1
ATOM 2258 O O . LEU A 1 285 ? 7.746 -6.953 -18.233 1.00 97.00 285 LEU A O 1
ATOM 2262 N N . PHE A 1 286 ? 6.332 -5.916 -19.655 1.00 96.75 286 PHE A N 1
ATOM 2263 C CA . PHE A 1 286 ? 7.010 -6.288 -20.901 1.00 96.75 286 PHE A CA 1
ATOM 2264 C C . PHE A 1 286 ? 7.708 -5.128 -21.622 1.00 96.75 286 PHE A C 1
ATOM 2266 O O . PHE A 1 286 ? 8.245 -5.345 -22.709 1.00 96.75 286 PHE A O 1
ATOM 2273 N N . HIS A 1 287 ? 7.727 -3.903 -21.075 1.00 95.50 287 HIS A N 1
ATOM 2274 C CA . HIS A 1 287 ? 8.516 -2.831 -21.692 1.00 95.50 287 HIS A CA 1
ATOM 2275 C C . HIS A 1 287 ? 9.995 -3.263 -21.795 1.00 95.50 287 HIS A C 1
ATOM 2277 O O . HIS A 1 287 ? 10.562 -3.726 -20.807 1.00 95.50 287 HIS A O 1
ATOM 2283 N N . PRO A 1 288 ? 10.656 -3.133 -22.959 1.00 93.94 288 PRO A N 1
ATOM 2284 C CA . PRO A 1 288 ? 11.975 -3.736 -23.176 1.00 93.94 288 PRO A CA 1
ATOM 2285 C C . PRO A 1 288 ? 13.091 -3.121 -22.321 1.00 93.94 288 PRO A C 1
ATOM 2287 O O . PRO A 1 288 ? 14.140 -3.734 -22.169 1.00 93.94 288 PRO A O 1
ATOM 2290 N N . GLN A 1 289 ? 12.883 -1.914 -21.789 1.00 93.69 289 GLN A N 1
ATOM 2291 C CA . GLN A 1 289 ? 13.857 -1.208 -20.945 1.00 93.69 289 GLN A CA 1
ATOM 2292 C C . GLN A 1 289 ? 13.367 -1.020 -19.506 1.00 93.69 289 GLN A C 1
ATOM 2294 O O . GLN A 1 289 ? 14.156 -1.030 -18.569 1.00 93.69 289 GLN A O 1
ATOM 2299 N N . ASP A 1 290 ? 12.053 -0.891 -19.321 1.00 95.31 290 ASP A N 1
ATOM 2300 C CA . ASP A 1 290 ? 11.453 -0.531 -18.029 1.00 95.31 290 ASP A CA 1
ATOM 2301 C C . ASP A 1 290 ? 10.440 -1.569 -17.550 1.00 95.31 290 ASP A C 1
ATOM 2303 O O . ASP A 1 290 ? 9.690 -1.313 -16.614 1.00 95.31 290 ASP A O 1
ATOM 2307 N N . GLY A 1 291 ? 10.373 -2.725 -18.209 1.00 97.12 291 GLY A N 1
ATOM 2308 C CA . GLY A 1 291 ? 9.471 -3.813 -17.870 1.00 97.12 291 GLY A CA 1
ATOM 2309 C C . GLY A 1 291 ? 10.013 -4.622 -16.701 1.00 97.12 291 GLY A C 1
ATOM 2310 O O . GLY A 1 291 ? 11.214 -4.856 -16.585 1.00 97.12 291 GLY A O 1
ATOM 2311 N N . PHE A 1 292 ? 9.119 -5.075 -15.834 1.00 97.31 292 PHE A N 1
ATOM 2312 C CA . PHE A 1 292 ? 9.467 -5.731 -14.583 1.00 97.31 292 PHE A CA 1
ATOM 2313 C C . PHE A 1 292 ? 10.217 -7.036 -14.840 1.00 97.31 292 PHE A C 1
ATOM 2315 O O . PHE A 1 292 ? 11.164 -7.341 -14.129 1.00 97.31 292 PHE A O 1
ATOM 2322 N N . LEU A 1 293 ? 9.861 -7.767 -15.902 1.00 95.12 293 LEU A N 1
ATOM 2323 C CA . LEU A 1 293 ? 10.545 -9.010 -16.260 1.00 95.12 293 LEU A CA 1
ATOM 2324 C C . LEU A 1 293 ? 11.999 -8.781 -16.683 1.00 95.12 293 LEU A C 1
ATOM 2326 O O . LEU A 1 293 ? 12.856 -9.578 -16.322 1.00 95.12 293 LEU A O 1
ATOM 2330 N N . VAL A 1 294 ? 12.292 -7.693 -17.402 1.00 94.88 294 VAL A N 1
ATOM 2331 C CA . VAL A 1 294 ? 13.670 -7.356 -17.801 1.00 94.88 294 VAL A CA 1
ATOM 2332 C C . VAL A 1 294 ? 14.513 -7.055 -16.566 1.00 94.88 294 VAL A C 1
ATOM 2334 O O . VAL A 1 294 ? 15.616 -7.577 -16.437 1.00 94.88 294 VAL A O 1
ATOM 2337 N N . TRP A 1 295 ? 13.967 -6.285 -15.625 1.00 94.69 295 TRP A N 1
ATOM 2338 C CA . TRP A 1 295 ? 14.656 -5.979 -14.374 1.00 94.69 295 TRP A CA 1
ATOM 2339 C C . TRP A 1 295 ? 14.790 -7.193 -13.455 1.00 94.69 295 TRP A C 1
ATOM 2341 O O . TRP A 1 295 ? 15.829 -7.356 -12.834 1.00 94.69 295 TRP A O 1
ATOM 2351 N N . LEU A 1 296 ? 13.807 -8.095 -13.398 1.00 92.88 296 LEU A N 1
ATOM 2352 C CA . LEU A 1 296 ? 13.959 -9.356 -12.666 1.00 92.88 296 LEU A CA 1
ATOM 2353 C C . LEU A 1 296 ? 15.080 -10.231 -13.239 1.00 92.88 296 LEU A C 1
ATOM 2355 O O . LEU A 1 296 ? 15.821 -10.839 -12.470 1.00 92.88 296 LEU A O 1
ATOM 2359 N N . LEU A 1 297 ? 15.213 -10.296 -14.568 1.00 92.12 297 LEU A N 1
ATOM 2360 C CA . LEU A 1 297 ? 16.299 -11.031 -15.221 1.00 92.12 297 LEU A CA 1
ATOM 2361 C C . LEU A 1 297 ? 17.662 -10.391 -14.924 1.00 92.12 297 LEU A C 1
ATOM 2363 O O . LEU A 1 297 ? 18.578 -11.100 -14.517 1.00 92.12 297 LEU A O 1
ATOM 2367 N N . ASP A 1 298 ? 17.771 -9.066 -15.044 1.00 91.56 298 ASP A N 1
ATOM 2368 C CA . ASP A 1 298 ? 18.988 -8.311 -14.712 1.00 91.56 298 ASP A CA 1
ATOM 2369 C C . ASP A 1 298 ? 19.393 -8.497 -13.238 1.00 91.56 298 ASP A C 1
ATOM 2371 O O . ASP A 1 298 ? 20.539 -8.839 -12.952 1.00 91.56 298 ASP A O 1
ATOM 2375 N N . LEU A 1 299 ? 18.447 -8.383 -12.298 1.00 90.25 299 LEU A N 1
ATOM 2376 C CA . LEU A 1 299 ? 18.686 -8.673 -10.880 1.00 90.25 299 LEU A CA 1
ATOM 2377 C C . LEU A 1 299 ? 19.133 -10.125 -10.671 1.00 90.25 299 LEU A C 1
ATOM 2379 O O . LEU A 1 299 ? 20.033 -10.390 -9.872 1.00 90.25 299 LEU A O 1
ATOM 2383 N N . GLY A 1 300 ? 18.530 -11.063 -11.404 1.00 90.12 300 GLY A N 1
ATOM 2384 C CA . GLY A 1 300 ? 18.907 -12.471 -11.380 1.00 90.12 300 GLY A CA 1
ATOM 2385 C C . GLY A 1 300 ? 20.357 -12.704 -11.793 1.00 90.12 300 GLY A C 1
ATOM 2386 O O . GLY A 1 300 ? 21.078 -13.418 -11.096 1.00 90.12 300 GLY A O 1
ATOM 2387 N N . GLU A 1 301 ? 20.801 -12.065 -12.874 1.00 90.44 301 GLU A N 1
ATOM 2388 C CA . GLU A 1 301 ? 22.183 -12.140 -13.355 1.00 90.44 301 GLU A CA 1
ATOM 2389 C C . GLU A 1 301 ? 23.166 -11.443 -12.406 1.00 90.44 301 GLU A C 1
ATOM 2391 O O . GLU A 1 301 ? 24.182 -12.035 -12.040 1.00 90.44 301 GLU A O 1
ATOM 2396 N N . ARG A 1 302 ? 22.854 -10.219 -11.958 1.00 88.75 302 ARG A N 1
ATOM 2397 C CA . ARG A 1 302 ? 23.729 -9.421 -11.079 1.00 88.75 302 ARG A CA 1
ATOM 2398 C C . ARG A 1 302 ? 23.982 -10.081 -9.734 1.00 88.75 302 ARG A C 1
ATOM 2400 O O . ARG A 1 302 ? 25.097 -10.023 -9.220 1.00 88.75 302 ARG A O 1
ATOM 2407 N N . PHE A 1 303 ? 22.948 -10.688 -9.160 1.00 88.38 303 PHE A N 1
ATOM 2408 C CA . PHE A 1 303 ? 22.989 -11.213 -7.799 1.00 88.38 303 PHE A CA 1
ATOM 2409 C C . PHE A 1 303 ? 23.026 -12.743 -7.724 1.00 88.38 303 PHE A C 1
ATOM 2411 O O . PHE A 1 303 ? 23.087 -13.305 -6.629 1.00 88.38 303 PHE A O 1
ATOM 2418 N N . GLY A 1 304 ? 23.008 -13.434 -8.868 1.00 86.94 304 GLY A N 1
ATOM 2419 C CA . GLY A 1 304 ? 22.993 -14.896 -8.920 1.00 86.94 304 GLY A CA 1
ATOM 2420 C C . GLY A 1 304 ? 21.733 -15.498 -8.290 1.00 86.94 304 GLY A C 1
ATOM 2421 O O . GLY A 1 304 ? 21.812 -16.540 -7.630 1.00 86.94 304 GLY A O 1
ATOM 2422 N N . LEU A 1 305 ? 20.579 -14.838 -8.453 1.00 84.25 305 LEU A N 1
ATOM 2423 C CA . LEU A 1 305 ? 19.306 -15.332 -7.924 1.00 84.25 305 LEU A CA 1
ATOM 2424 C C . LEU A 1 305 ? 18.941 -16.653 -8.604 1.00 84.25 305 LEU A C 1
ATOM 2426 O O . LEU A 1 305 ? 19.129 -16.843 -9.807 1.00 84.25 305 LEU A O 1
ATOM 2430 N N . LYS A 1 306 ? 18.406 -17.601 -7.833 1.00 74.56 306 LYS A N 1
ATOM 2431 C CA . LYS A 1 306 ? 18.015 -18.906 -8.383 1.00 74.56 306 LYS A CA 1
ATOM 2432 C C . LYS A 1 306 ? 16.769 -18.729 -9.250 1.00 74.56 306 LYS A C 1
ATOM 2434 O O . LYS A 1 306 ? 15.787 -18.160 -8.788 1.00 74.56 306 LYS A O 1
ATOM 2439 N N . GLY A 1 307 ? 16.752 -19.323 -10.445 1.00 61.19 307 GLY A N 1
ATOM 2440 C CA . GLY A 1 307 ? 15.650 -19.202 -11.418 1.00 61.19 307 GLY A CA 1
ATOM 2441 C C . GLY A 1 307 ? 14.274 -19.750 -10.993 1.00 61.19 307 GLY A C 1
ATOM 2442 O O . GLY A 1 307 ? 13.365 -19.768 -11.813 1.00 61.19 307 GLY A O 1
ATOM 2443 N N . ALA A 1 308 ? 14.111 -20.205 -9.747 1.00 63.06 308 ALA A N 1
ATOM 2444 C CA . ALA A 1 308 ? 12.839 -20.659 -9.182 1.00 63.06 308 ALA A CA 1
ATOM 2445 C C . ALA A 1 308 ? 12.260 -19.705 -8.118 1.00 63.06 308 ALA A C 1
ATOM 2447 O O . ALA A 1 308 ? 11.201 -20.006 -7.577 1.00 63.06 308 ALA A O 1
ATOM 2448 N N . GLN A 1 309 ? 12.939 -18.594 -7.796 1.00 82.31 309 GLN A N 1
ATOM 2449 C CA . GLN A 1 309 ? 12.451 -17.659 -6.780 1.00 82.31 309 GLN A CA 1
ATOM 2450 C C . GLN A 1 309 ? 11.251 -16.852 -7.288 1.00 82.31 309 GLN A C 1
ATOM 2452 O O . GLN A 1 309 ? 11.301 -16.261 -8.367 1.00 82.31 309 GLN A O 1
ATOM 2457 N N . ASN A 1 310 ? 10.176 -16.806 -6.502 1.00 90.31 310 ASN A N 1
ATOM 2458 C CA . ASN A 1 310 ? 9.058 -15.893 -6.740 1.00 90.31 310 ASN A CA 1
ATOM 2459 C C . ASN A 1 310 ? 9.341 -14.489 -6.162 1.00 90.31 310 ASN A C 1
ATOM 2461 O O . ASN A 1 310 ? 10.286 -14.294 -5.402 1.00 90.31 310 ASN A O 1
ATOM 2465 N N . VAL A 1 311 ? 8.490 -13.506 -6.484 1.00 93.12 311 VAL A N 1
ATOM 2466 C CA . VAL A 1 311 ? 8.641 -12.102 -6.041 1.00 93.12 311 VAL A CA 1
ATOM 2467 C C . VAL A 1 311 ? 8.818 -11.976 -4.523 1.00 93.12 311 VAL A C 1
ATOM 2469 O O . VAL A 1 311 ? 9.652 -11.197 -4.073 1.00 93.12 311 VAL A O 1
ATOM 2472 N N . ALA A 1 312 ? 8.072 -12.738 -3.720 1.00 93.12 312 ALA A N 1
ATOM 2473 C CA . ALA A 1 312 ? 8.166 -12.668 -2.264 1.00 93.12 312 ALA A CA 1
ATOM 2474 C C . ALA A 1 312 ? 9.488 -13.251 -1.739 1.00 93.12 312 ALA A C 1
ATOM 2476 O O . ALA A 1 312 ? 10.092 -12.681 -0.829 1.00 93.12 312 ALA A O 1
ATOM 2477 N N . GLU A 1 313 ? 9.966 -14.343 -2.338 1.00 92.50 313 GLU A N 1
ATOM 2478 C CA . GLU A 1 313 ? 11.261 -14.951 -2.014 1.00 92.50 313 GLU A CA 1
ATOM 2479 C C . GLU A 1 313 ? 12.426 -14.042 -2.418 1.00 92.50 313 GLU A C 1
ATOM 2481 O O . GLU A 1 313 ? 13.368 -13.876 -1.644 1.00 92.50 313 GLU A O 1
ATOM 2486 N N . THR A 1 314 ? 12.346 -13.404 -3.590 1.00 93.00 314 THR A N 1
ATOM 2487 C CA . THR A 1 314 ? 13.324 -12.399 -4.023 1.00 93.00 314 THR A CA 1
ATOM 2488 C C . THR A 1 314 ? 13.319 -11.193 -3.090 1.00 93.00 314 THR A C 1
ATOM 2490 O O . THR A 1 314 ? 14.384 -10.767 -2.658 1.00 93.00 314 THR A O 1
ATOM 2493 N N . ALA A 1 315 ? 12.146 -10.682 -2.706 1.00 94.38 315 ALA A N 1
ATOM 2494 C CA . ALA A 1 315 ? 12.029 -9.570 -1.765 1.00 94.38 315 ALA A CA 1
ATOM 2495 C C . ALA A 1 315 ? 12.679 -9.892 -0.413 1.00 94.38 315 ALA A C 1
ATOM 2497 O O . ALA A 1 315 ? 13.411 -9.070 0.135 1.00 94.38 315 ALA A O 1
ATOM 2498 N N . ALA A 1 316 ? 12.424 -11.090 0.125 1.00 91.06 316 ALA A N 1
ATOM 2499 C CA . ALA A 1 316 ? 13.037 -11.549 1.367 1.00 91.06 316 ALA A CA 1
ATOM 2500 C C . ALA A 1 316 ? 14.558 -11.643 1.242 1.00 91.06 316 ALA A C 1
ATOM 2502 O O . ALA A 1 316 ? 15.272 -11.060 2.054 1.00 91.06 316 ALA A O 1
ATOM 2503 N N . TRP A 1 317 ? 15.043 -12.275 0.171 1.00 90.75 317 TRP A N 1
ATOM 2504 C CA . TRP A 1 317 ? 16.472 -12.361 -0.107 1.00 90.75 317 TRP A CA 1
ATOM 2505 C C . TRP A 1 317 ? 17.122 -10.975 -0.212 1.00 90.75 317 TRP A C 1
ATOM 2507 O O . TRP A 1 317 ? 18.182 -10.758 0.370 1.00 90.75 317 TRP A O 1
ATOM 2517 N N . CYS A 1 318 ? 16.478 -10.021 -0.893 1.00 91.56 318 CYS A N 1
ATOM 2518 C CA . CYS A 1 318 ? 17.008 -8.670 -1.037 1.00 91.56 318 CYS A CA 1
ATOM 2519 C C . CYS A 1 318 ? 17.137 -7.946 0.307 1.00 91.56 318 CYS A C 1
ATOM 2521 O O . CYS A 1 318 ? 18.161 -7.318 0.562 1.00 91.56 318 CYS A O 1
ATOM 2523 N N . ARG A 1 319 ? 16.143 -8.069 1.196 1.00 88.69 319 ARG A N 1
ATOM 2524 C CA . ARG A 1 319 ? 16.238 -7.497 2.551 1.00 88.69 319 ARG A CA 1
ATOM 2525 C C . ARG A 1 319 ? 17.374 -8.126 3.346 1.00 88.69 319 ARG A C 1
ATOM 2527 O O . ARG A 1 319 ? 18.163 -7.405 3.944 1.00 88.69 319 ARG A O 1
ATOM 2534 N N . ASP A 1 320 ? 17.473 -9.452 3.320 1.00 86.62 320 ASP A N 1
ATOM 2535 C CA . ASP A 1 320 ? 18.467 -10.194 4.100 1.00 86.62 320 ASP A CA 1
ATOM 2536 C C . ASP A 1 320 ? 19.900 -9.957 3.603 1.00 86.62 320 ASP A C 1
ATOM 2538 O O . ASP A 1 320 ? 20.861 -10.220 4.323 1.00 86.62 320 ASP A O 1
ATOM 2542 N N . GLN A 1 321 ? 20.059 -9.520 2.352 1.00 88.19 321 GLN A N 1
ATOM 2543 C CA . GLN A 1 321 ? 21.346 -9.264 1.708 1.00 88.19 321 GLN A CA 1
ATOM 2544 C C . GLN A 1 321 ? 21.549 -7.781 1.375 1.00 88.19 321 GLN A C 1
ATOM 2546 O O . GLN A 1 321 ? 22.348 -7.471 0.493 1.00 88.19 321 GLN A O 1
ATOM 2551 N N . TRP A 1 322 ? 20.854 -6.872 2.070 1.00 88.81 322 TRP A N 1
ATOM 2552 C CA . TRP A 1 322 ? 20.851 -5.439 1.762 1.00 88.81 322 TRP A CA 1
ATOM 2553 C C . TRP A 1 322 ? 22.261 -4.836 1.619 1.00 88.81 322 TRP A C 1
ATOM 2555 O O . TRP A 1 322 ? 22.530 -4.142 0.639 1.00 88.81 322 TRP A O 1
ATOM 2565 N N . ASP A 1 323 ? 23.200 -5.199 2.499 1.00 84.12 323 ASP A N 1
ATOM 2566 C CA . ASP A 1 323 ? 24.603 -4.752 2.428 1.00 84.12 323 ASP A CA 1
ATOM 2567 C C . ASP A 1 323 ? 25.300 -5.114 1.111 1.00 84.12 323 ASP A C 1
ATOM 2569 O O . ASP A 1 323 ? 26.100 -4.346 0.582 1.00 84.12 323 ASP A O 1
ATOM 2573 N N . LYS A 1 324 ? 24.976 -6.276 0.536 1.00 83.12 324 LYS A N 1
ATOM 2574 C CA . LYS A 1 324 ? 25.549 -6.729 -0.743 1.00 83.12 324 LYS A CA 1
ATOM 2575 C C . LYS A 1 324 ? 24.909 -6.045 -1.947 1.00 83.12 324 LYS A C 1
ATOM 2577 O O . LYS A 1 324 ? 25.442 -6.120 -3.050 1.00 83.12 324 LYS A O 1
ATOM 2582 N N . ILE A 1 325 ? 23.740 -5.446 -1.750 1.00 85.06 325 ILE A N 1
ATOM 2583 C CA . ILE A 1 325 ? 22.924 -4.837 -2.796 1.00 85.06 325 ILE A CA 1
ATOM 2584 C C . ILE A 1 325 ? 23.198 -3.339 -2.896 1.00 85.06 325 ILE A C 1
ATOM 2586 O O . ILE A 1 325 ? 23.261 -2.808 -4.004 1.00 85.06 325 ILE A O 1
ATOM 2590 N N . ILE A 1 326 ? 23.382 -2.657 -1.764 1.00 80.75 326 ILE A N 1
ATOM 2591 C CA . ILE A 1 326 ? 23.571 -1.202 -1.744 1.00 80.75 326 ILE A CA 1
ATOM 2592 C C . ILE A 1 326 ? 24.879 -0.767 -2.426 1.00 80.75 326 ILE A C 1
ATOM 2594 O O . ILE A 1 326 ? 24.904 0.260 -3.108 1.00 80.75 326 ILE A O 1
ATOM 2598 N N . GLU A 1 327 ? 25.944 -1.569 -2.313 1.00 67.88 327 GLU A N 1
ATOM 2599 C CA . GLU A 1 327 ? 27.243 -1.301 -2.947 1.00 67.88 327 GLU A CA 1
ATOM 2600 C C . GLU A 1 327 ? 27.134 -1.217 -4.490 1.00 67.88 327 GLU A C 1
ATOM 2602 O O . GLU A 1 327 ? 27.549 -0.200 -5.053 1.00 67.88 327 GLU A O 1
ATOM 2607 N N . PRO A 1 328 ? 26.534 -2.203 -5.193 1.00 62.47 328 PRO A N 1
ATOM 2608 C CA . PRO A 1 328 ? 26.281 -2.116 -6.635 1.00 62.47 328 PRO A CA 1
ATOM 2609 C C . PRO A 1 328 ? 25.262 -1.063 -7.080 1.00 62.47 328 PRO A C 1
ATOM 2611 O O . PRO A 1 328 ? 25.348 -0.607 -8.214 1.00 62.47 328 PRO A O 1
ATOM 2614 N N . LEU A 1 329 ? 24.281 -0.697 -6.244 1.00 61.12 329 LEU A N 1
ATOM 2615 C CA . LEU A 1 329 ? 23.272 0.319 -6.599 1.00 61.12 329 LEU A CA 1
ATOM 2616 C C . LEU A 1 329 ? 23.819 1.754 -6.561 1.00 61.12 329 LEU A C 1
ATOM 2618 O O . LEU A 1 329 ? 23.204 2.660 -7.119 1.00 61.12 329 LEU A O 1
ATOM 2622 N N . SER A 1 330 ? 24.953 1.958 -5.890 1.00 50.84 330 SER A N 1
ATOM 2623 C CA . SER A 1 330 ? 25.594 3.267 -5.717 1.00 50.84 330 SER A CA 1
ATOM 2624 C C . SER A 1 330 ? 26.614 3.612 -6.818 1.00 50.84 330 SER A C 1
ATOM 2626 O O . SER A 1 330 ? 27.234 4.676 -6.743 1.00 50.84 330 SER A O 1
ATOM 2628 N N . GLN A 1 331 ? 26.817 2.727 -7.807 1.00 40.12 331 GLN A N 1
ATOM 2629 C CA . GLN A 1 331 ? 27.725 2.899 -8.958 1.00 40.12 331 GLN A CA 1
ATOM 2630 C C . GLN A 1 331 ? 26.956 3.144 -10.258 1.00 40.12 331 GLN A C 1
ATOM 2632 O O . GLN A 1 331 ? 27.432 3.980 -11.059 1.00 40.12 331 GLN A O 1
#

pLDDT: mean 88.44, std 13.33, range [36.12, 98.75]

Secondary structure (DSSP, 8-state):
-TTT--S---EEEEEEE-TTS-EEEEEEESS-S--S-HHHHHHHHHHHHHHTTTTT-----EE------TT-----HHHHHHHHHHHHHHHHHHHTTSPEEEEEE--HHHHTSGGGS-HHHHHHHHHHHHHHHHHHSTTTEEEEEE----SS-HHHHHHHHHHHHTSPSSTTS-SEEEE-PPEEEEEEEETTEEEEEE-SHHHHHHHHHHHHHHHHHHHTTSSTT----PPPEEEES---SHHHHHHHHHTTEEEEE--GGGGS-GGG-S--SS-HHHHHHHHHHH-TTT-HHHHHHHHHHHHT--TT--HHHHHHHHHHTHHHHHHHHT-

Foldseek 3Di:
DVVAQDVPWDWDWDWDADPVRDIDIKTWTDGDDDNDDLVVVLVVLLVVLVVCQVVVDADAEEDAADQDAPPDPDHPLVRLLVSLVSNLVSVCVRPNQAAGEYEYDPAQVCQLDNRQPDLVSLLVCLQVVLLSNCVSPPPRYQYEYAEEDHPDDLVSVLVSQCSQQVFDPDSRHHQAYEFYFFHKDQQDDDPRDGIIGIADDNFLVSRLVSLLVNLVVVVVPPDPPPPGPGHAYAYETRLQALQSVLSVLLSQHLHYDDDSNLVDDPVPFPDPDDDSVVRSQCRHAPDCPGHNVNSVVVCCVVVVDDPPDHSNRSSVVSSVCVVVVVVVVVD